Protein AF-A0A7Y6Z6M1-F1 (afdb_monomer_lite)

Foldseek 3Di:
DDPVVVLVVLVVLLVVLLVVLLVQQLVQQCVPPNPCSNVVLVVLVVVLLVCLLVVVVVVNVVSLCVSLVRSLCSLVVVLVVVVVVVVVVQVVLVVVLVVLVVVLVVLVVVLVVLVVVVVPDPDSPVVNVVSVVVNVVSVVVSVVSVVPPPPPDPSVVSVVVSVVVSVVSVVSSVSNSVSSVVVSVVVVVVVVPDPPDPDPDDDDDDPVVVVVLLVVLLVVVVVVCVVVVHDLCVVCVVLVADSVLNVLSNCQVVCVVVVHDHHDPVNSVSSVVSVSVPPPPPDD

pLDDT: mean 78.73, std 13.97, range [30.14, 96.19]

Radius of gyration: 42.93 Å; chains: 1; bounding box: 90×41×126 Å

Structure (mmCIF, N/CA/C/O backbone):
data_AF-A0A7Y6Z6M1-F1
#
_entry.id   AF-A0A7Y6Z6M1-F1
#
loop_
_atom_site.group_PDB
_atom_site.id
_atom_site.type_symbol
_atom_site.label_atom_id
_atom_site.label_alt_id
_atom_site.label_comp_id
_atom_site.label_asym_id
_atom_site.label_entity_id
_atom_site.label_seq_id
_atom_site.pdbx_PDB_ins_code
_atom_site.Cartn_x
_atom_site.Cartn_y
_atom_site.Cartn_z
_atom_site.occupancy
_atom_site.B_iso_or_equiv
_atom_site.auth_seq_id
_atom_site.auth_comp_id
_atom_site.auth_asym_id
_atom_site.auth_atom_id
_atom_site.pdbx_PDB_model_num
ATOM 1 N N . MET A 1 1 ? 2.835 4.036 37.476 1.00 55.41 1 MET A N 1
ATOM 2 C CA . MET A 1 1 ? 2.086 5.063 36.717 1.00 55.41 1 MET A CA 1
ATOM 3 C C . MET A 1 1 ? 0.632 5.009 37.176 1.00 55.41 1 MET A C 1
ATOM 5 O O . MET A 1 1 ? 0.110 3.902 37.265 1.00 55.41 1 MET A O 1
ATOM 9 N N . PRO A 1 2 ? -0.007 6.123 37.560 1.00 76.00 2 PRO A N 1
ATOM 10 C CA . PRO A 1 2 ? -1.403 6.105 37.996 1.00 76.00 2 PRO A CA 1
ATOM 11 C C . PRO A 1 2 ? -2.337 5.652 36.857 1.00 76.00 2 PRO A C 1
ATOM 13 O O . PRO A 1 2 ? -2.123 6.020 35.702 1.00 76.00 2 PRO A O 1
ATOM 16 N N . ARG A 1 3 ? -3.367 4.848 37.175 1.00 70.62 3 ARG A N 1
ATOM 17 C CA . ARG A 1 3 ? -4.275 4.203 36.193 1.00 70.62 3 ARG A CA 1
ATOM 18 C C . ARG A 1 3 ? -4.908 5.188 35.197 1.00 70.62 3 ARG A C 1
ATOM 20 O O . ARG A 1 3 ? -5.104 4.833 34.041 1.00 70.62 3 ARG A O 1
ATOM 27 N N . TYR A 1 4 ? -5.169 6.428 35.615 1.00 75.94 4 TYR A N 1
ATOM 28 C CA . TYR A 1 4 ? -5.720 7.460 34.732 1.00 75.94 4 TYR A CA 1
ATOM 29 C C . TYR A 1 4 ? -4.743 7.864 33.613 1.00 75.94 4 TYR A C 1
ATOM 31 O O . TYR A 1 4 ? -5.166 8.005 32.470 1.00 75.94 4 TYR A O 1
ATOM 39 N N . LEU A 1 5 ? -3.438 7.981 33.903 1.00 78.44 5 LEU A N 1
ATOM 40 C CA . LEU A 1 5 ? -2.431 8.322 32.889 1.00 78.44 5 LEU A CA 1
ATOM 41 C C . LEU A 1 5 ? -2.283 7.208 31.855 1.00 78.44 5 LEU A C 1
ATOM 43 O O . LEU A 1 5 ? -2.124 7.502 30.675 1.00 78.44 5 LEU A O 1
ATOM 47 N N . LEU A 1 6 ? -2.376 5.945 32.282 1.00 77.38 6 LEU A N 1
ATOM 48 C CA . LEU A 1 6 ? -2.321 4.803 31.370 1.00 77.38 6 LEU A CA 1
ATOM 49 C C . LEU A 1 6 ? -3.512 4.804 30.398 1.00 77.38 6 LEU A C 1
ATOM 51 O O . LEU A 1 6 ? -3.327 4.606 29.202 1.00 77.38 6 LEU A O 1
ATOM 55 N N . ASN A 1 7 ? -4.720 5.100 30.886 1.00 80.00 7 ASN A N 1
ATOM 56 C CA . ASN A 1 7 ? -5.920 5.161 30.046 1.00 80.00 7 ASN A CA 1
ATOM 57 C C . ASN A 1 7 ? -5.882 6.332 29.053 1.00 80.00 7 ASN A C 1
ATOM 59 O O . ASN A 1 7 ? -6.241 6.155 27.890 1.00 80.00 7 ASN A O 1
ATOM 63 N N . VAL A 1 8 ? -5.414 7.508 29.488 1.00 84.31 8 VAL A N 1
ATOM 64 C CA . VAL A 1 8 ? -5.223 8.671 28.603 1.00 84.31 8 VAL A CA 1
ATOM 65 C C . VAL A 1 8 ? -4.173 8.366 27.535 1.00 84.31 8 VAL A C 1
ATOM 67 O O . VAL A 1 8 ? -4.395 8.646 26.360 1.00 84.31 8 VAL A O 1
ATOM 70 N N . PHE A 1 9 ? -3.057 7.742 27.916 1.00 82.88 9 PHE A N 1
ATOM 71 C CA . PHE A 1 9 ? -2.014 7.342 26.975 1.00 82.88 9 PHE A CA 1
ATOM 72 C C . PHE A 1 9 ? -2.521 6.317 25.952 1.00 82.88 9 PHE A C 1
ATOM 74 O O . PHE A 1 9 ? -2.294 6.484 24.758 1.00 82.88 9 PHE A O 1
ATOM 81 N N . ASN A 1 10 ? -3.270 5.304 26.392 1.00 81.69 10 ASN A N 1
ATOM 82 C CA . ASN A 1 10 ? -3.883 4.316 25.504 1.00 81.69 10 ASN A CA 1
ATOM 83 C C . ASN A 1 10 ? -4.862 4.953 24.509 1.00 81.69 10 ASN A C 1
ATOM 85 O O . ASN A 1 10 ? -4.860 4.591 23.334 1.00 81.69 10 ASN A O 1
ATOM 89 N N . LEU A 1 11 ? -5.668 5.920 24.955 1.00 85.06 11 LEU A N 1
ATOM 90 C CA . LEU A 1 11 ? -6.579 6.663 24.084 1.00 85.06 11 LEU A CA 1
ATOM 91 C C . LEU A 1 11 ? -5.810 7.487 23.039 1.00 85.06 11 LEU A C 1
ATOM 93 O O . LEU A 1 11 ? -6.146 7.454 21.858 1.00 85.06 11 LEU A O 1
ATOM 97 N N . LEU A 1 12 ? -4.753 8.189 23.459 1.00 86.44 12 LEU A N 1
ATOM 98 C CA . LEU A 1 12 ? -3.892 8.953 22.553 1.00 86.44 12 LEU A CA 1
ATOM 99 C C . LEU A 1 12 ? -3.216 8.044 21.522 1.00 86.44 12 LEU A C 1
ATOM 101 O O . LEU A 1 12 ? -3.238 8.349 20.331 1.00 86.44 12 LEU A O 1
ATOM 105 N N . MET A 1 13 ? -2.670 6.908 21.962 1.00 85.06 13 MET A N 1
ATOM 106 C CA . MET A 1 13 ? -2.073 5.905 21.078 1.00 85.06 13 MET A CA 1
ATOM 107 C C . MET A 1 13 ? -3.085 5.363 20.068 1.00 85.06 13 MET A C 1
ATOM 109 O O . MET A 1 13 ? -2.749 5.214 18.893 1.00 85.06 13 MET A O 1
ATOM 113 N N . LEU A 1 14 ? -4.326 5.112 20.496 1.00 85.56 14 LEU A N 1
ATOM 114 C CA . LEU A 1 14 ? -5.402 4.671 19.614 1.00 85.56 14 LEU A CA 1
ATOM 115 C C . LEU A 1 14 ? -5.697 5.726 18.537 1.00 85.56 14 LEU A C 1
ATOM 117 O O . LEU A 1 14 ? -5.656 5.409 17.353 1.00 85.56 14 LEU A O 1
ATOM 121 N N . ILE A 1 15 ? -5.930 6.981 18.934 1.00 88.19 15 ILE A N 1
ATOM 122 C CA . ILE A 1 15 ? -6.261 8.080 18.010 1.00 88.19 15 ILE A CA 1
ATOM 123 C C . ILE A 1 15 ? -5.133 8.305 16.999 1.00 88.19 15 ILE A C 1
ATOM 125 O O . ILE A 1 15 ? -5.393 8.431 15.801 1.00 88.19 15 ILE A O 1
ATOM 129 N N . MET A 1 16 ? -3.883 8.324 17.463 1.00 85.69 16 MET A N 1
ATOM 130 C CA . MET A 1 16 ? -2.713 8.502 16.600 1.00 85.69 16 MET A CA 1
ATOM 131 C C . MET A 1 16 ? -2.558 7.349 15.611 1.00 85.69 16 MET A C 1
ATOM 133 O O . MET A 1 16 ? -2.328 7.580 14.424 1.00 85.69 16 MET A O 1
ATOM 137 N N . SER A 1 17 ? -2.726 6.114 16.085 1.00 85.81 17 SER A N 1
ATOM 138 C CA . SER A 1 17 ? -2.644 4.929 15.237 1.00 85.81 17 SER A CA 1
ATOM 139 C C . SER A 1 17 ? -3.754 4.925 14.179 1.00 85.81 17 SER A C 1
ATOM 141 O O . SER A 1 17 ? -3.466 4.727 12.999 1.00 85.81 17 SER A O 1
ATOM 143 N N . ILE A 1 18 ? -5.005 5.203 14.571 1.00 86.88 18 ILE A N 1
ATOM 144 C CA . ILE A 1 18 ? -6.147 5.263 13.644 1.00 86.88 18 ILE A CA 1
ATOM 145 C C . ILE A 1 18 ? -5.896 6.338 12.594 1.00 86.88 18 ILE A C 1
ATOM 147 O O . ILE A 1 18 ? -6.034 6.075 11.407 1.00 86.88 18 ILE A O 1
ATOM 151 N N . SER A 1 19 ? -5.471 7.530 13.013 1.00 88.06 19 SER A N 1
ATOM 152 C CA . SER A 1 19 ? -5.231 8.652 12.101 1.00 88.06 19 SER A CA 1
ATOM 153 C C . SER A 1 19 ? -4.170 8.321 11.052 1.00 88.06 19 SER A C 1
ATOM 155 O O . SER A 1 19 ? -4.362 8.615 9.872 1.00 88.06 19 SER A O 1
ATOM 157 N N . LEU A 1 20 ? -3.072 7.673 11.457 1.00 86.38 20 LEU A N 1
ATOM 158 C CA . LEU A 1 20 ? -2.001 7.300 10.534 1.00 86.38 20 LEU A CA 1
ATOM 159 C C . LEU A 1 20 ? -2.449 6.221 9.537 1.00 86.38 20 LEU A C 1
ATOM 161 O O . LEU A 1 20 ? -2.176 6.339 8.343 1.00 86.38 20 LEU A O 1
ATOM 165 N N . ILE A 1 21 ? -3.164 5.190 9.997 1.00 85.56 21 ILE A N 1
ATOM 166 C CA . ILE A 1 21 ? -3.680 4.134 9.112 1.00 85.56 21 ILE A CA 1
ATOM 167 C C . ILE A 1 21 ? -4.754 4.696 8.172 1.00 85.56 21 ILE A C 1
ATOM 169 O O . ILE A 1 21 ? -4.721 4.424 6.970 1.00 85.56 21 ILE A O 1
ATOM 173 N N . GLN A 1 22 ? -5.651 5.542 8.686 1.00 87.38 22 GLN A N 1
ATOM 174 C CA . GLN A 1 22 ? -6.688 6.205 7.897 1.00 87.38 22 GLN A CA 1
ATOM 175 C C . GLN A 1 22 ? -6.103 7.112 6.825 1.00 87.38 22 GLN A C 1
ATOM 177 O O . GLN A 1 22 ? -6.611 7.115 5.709 1.00 87.38 22 GLN A O 1
ATOM 182 N N . TRP A 1 23 ? -5.010 7.820 7.111 1.00 88.44 23 TRP A N 1
ATOM 183 C CA . TRP A 1 23 ? -4.325 8.622 6.102 1.00 88.44 23 TRP A CA 1
ATOM 184 C C . TRP A 1 23 ? -3.941 7.783 4.877 1.00 88.44 23 TRP A C 1
ATOM 186 O O . TRP A 1 23 ? -4.302 8.124 3.751 1.00 88.44 23 TRP A O 1
ATOM 196 N N . HIS A 1 24 ? -3.269 6.650 5.089 1.00 84.12 24 HIS A N 1
ATOM 197 C CA . HIS A 1 24 ? -2.852 5.770 3.995 1.00 84.12 24 HIS A CA 1
ATOM 198 C C . HIS A 1 24 ? -4.030 5.053 3.322 1.00 84.12 24 HIS A C 1
ATOM 200 O O . HIS A 1 24 ? -4.046 4.913 2.099 1.00 84.12 24 HIS A O 1
ATOM 206 N N . SER A 1 25 ? -5.031 4.636 4.097 1.00 86.06 25 SER A N 1
ATOM 207 C CA . SER A 1 25 ? -6.231 3.980 3.571 1.00 86.06 25 SER A CA 1
ATOM 208 C C . SER A 1 25 ? -7.053 4.924 2.684 1.00 86.06 25 SER A C 1
ATOM 210 O O . SER A 1 25 ? -7.436 4.554 1.575 1.00 86.06 25 SER A O 1
ATOM 212 N N . ILE A 1 26 ? -7.263 6.174 3.109 1.00 88.00 26 ILE A N 1
ATOM 213 C CA . ILE A 1 26 ? -7.994 7.181 2.329 1.00 88.00 26 ILE A CA 1
ATOM 214 C C . ILE A 1 26 ? -7.290 7.447 0.996 1.00 88.00 26 ILE A C 1
ATOM 216 O O . ILE A 1 26 ? -7.948 7.443 -0.042 1.00 88.00 26 ILE A O 1
ATOM 220 N N . GLN A 1 27 ? -5.966 7.630 1.003 1.00 86.62 27 GLN A N 1
ATOM 221 C CA . GLN A 1 27 ? -5.190 7.850 -0.225 1.00 86.62 27 GLN A CA 1
ATOM 222 C C . GLN A 1 27 ? -5.358 6.690 -1.216 1.00 86.62 27 GLN A C 1
ATOM 224 O O . GLN A 1 27 ? -5.619 6.913 -2.399 1.00 86.62 27 GLN A O 1
ATOM 229 N N . PHE A 1 28 ? -5.295 5.449 -0.723 1.00 86.56 28 PHE A N 1
ATOM 230 C CA . PHE A 1 28 ? -5.512 4.258 -1.541 1.00 86.56 28 PHE A CA 1
ATOM 231 C C . PHE A 1 28 ? -6.911 4.224 -2.173 1.00 86.56 28 PHE A C 1
ATOM 233 O O . PHE A 1 28 ? -7.052 4.010 -3.381 1.00 86.56 28 PHE A O 1
ATOM 240 N N . TRP A 1 29 ? -7.955 4.440 -1.372 1.00 86.31 29 TRP A N 1
ATOM 241 C CA . TRP A 1 29 ? -9.332 4.349 -1.853 1.00 86.31 29 TRP A CA 1
ATOM 242 C C . TRP A 1 29 ? -9.718 5.511 -2.768 1.00 86.31 29 TRP A C 1
ATOM 244 O O . TRP A 1 29 ? -10.478 5.299 -3.716 1.00 86.31 29 TRP A O 1
ATOM 254 N N . ILE A 1 30 ? -9.176 6.712 -2.538 1.00 89.69 30 ILE A N 1
ATOM 255 C CA . ILE A 1 30 ? -9.350 7.852 -3.446 1.00 89.69 30 ILE A CA 1
ATOM 256 C C . ILE A 1 30 ? -8.743 7.544 -4.814 1.00 89.69 30 ILE A C 1
ATOM 258 O O . ILE A 1 30 ? -9.386 7.809 -5.829 1.00 89.69 30 ILE A O 1
ATOM 262 N N . ALA A 1 31 ? -7.560 6.926 -4.853 1.00 86.38 31 ALA A N 1
ATOM 263 C CA . ALA A 1 31 ? -6.920 6.552 -6.111 1.00 86.38 31 ALA A CA 1
ATOM 264 C C . ALA A 1 31 ? -7.771 5.579 -6.955 1.00 86.38 31 ALA A C 1
ATOM 266 O O . ALA A 1 31 ? -7.719 5.638 -8.180 1.00 86.38 31 ALA A O 1
ATOM 267 N N . HIS A 1 32 ? -8.584 4.723 -6.322 1.00 85.12 32 HIS A N 1
ATOM 268 C CA . HIS A 1 32 ? -9.396 3.714 -7.020 1.00 85.12 32 HIS A CA 1
ATOM 269 C C . HIS A 1 32 ? -10.852 4.128 -7.275 1.00 85.12 32 HIS A C 1
ATOM 271 O O . HIS A 1 32 ? -11.441 3.728 -8.275 1.00 85.12 32 HIS A O 1
ATOM 277 N N . THR A 1 33 ? -11.464 4.882 -6.360 1.00 86.25 33 THR A N 1
ATOM 278 C CA . THR A 1 33 ? -12.917 5.159 -6.365 1.00 86.25 33 THR A CA 1
ATOM 279 C C . THR A 1 33 ? -13.252 6.654 -6.353 1.00 86.25 33 THR A C 1
ATOM 281 O O . THR A 1 33 ? -14.423 7.034 -6.267 1.00 86.25 33 THR A O 1
ATOM 284 N N . GLY A 1 34 ? -12.240 7.523 -6.450 1.00 87.44 34 GLY A N 1
ATOM 285 C CA . GLY A 1 34 ? -12.398 8.975 -6.386 1.00 87.44 34 GLY A CA 1
ATOM 286 C C . GLY A 1 34 ? -12.860 9.444 -5.005 1.00 87.44 34 GLY A C 1
ATOM 287 O O . GLY A 1 34 ? -12.544 8.841 -3.982 1.00 87.44 34 GLY A O 1
ATOM 288 N N . ASN A 1 35 ? -13.656 10.513 -4.949 1.00 90.00 35 ASN A N 1
ATOM 289 C CA . ASN A 1 35 ? -14.085 11.118 -3.678 1.00 90.00 35 ASN A CA 1
ATOM 290 C C . ASN A 1 35 ? -14.886 10.164 -2.768 1.00 90.00 35 ASN A C 1
ATOM 292 O O . ASN A 1 35 ? -14.908 10.350 -1.552 1.00 90.00 35 ASN A O 1
ATOM 296 N N . ILE A 1 36 ? -15.508 9.121 -3.332 1.00 90.62 36 ILE A N 1
ATOM 297 C CA . ILE A 1 36 ? -16.242 8.093 -2.572 1.00 90.62 36 ILE A CA 1
ATOM 298 C C . ILE A 1 36 ? -15.281 7.242 -1.721 1.00 90.62 36 ILE A C 1
ATOM 300 O O . ILE A 1 36 ? -15.688 6.663 -0.713 1.00 90.62 36 ILE A O 1
ATOM 304 N N . GLY A 1 37 ? -13.988 7.222 -2.052 1.00 84.69 37 GLY A N 1
ATOM 305 C CA . GLY A 1 37 ? -12.975 6.453 -1.336 1.00 84.69 37 GLY A CA 1
ATOM 306 C C . GLY A 1 37 ? -12.828 6.815 0.142 1.00 84.69 37 GLY A C 1
ATOM 307 O O . GLY A 1 37 ? -12.532 5.947 0.962 1.00 84.69 37 GLY A O 1
ATOM 308 N N . ILE A 1 38 ? -13.128 8.064 0.512 1.00 88.88 38 ILE A N 1
ATOM 309 C CA . ILE A 1 38 ? -13.157 8.496 1.918 1.00 88.88 38 ILE A CA 1
ATOM 310 C C . ILE A 1 38 ? -14.217 7.703 2.692 1.00 88.88 38 ILE A C 1
ATOM 312 O O . ILE A 1 38 ? -13.941 7.188 3.776 1.00 88.88 38 ILE A O 1
ATOM 316 N N . ALA A 1 39 ? -15.418 7.566 2.119 1.00 88.88 39 ALA A N 1
ATOM 317 C CA . ALA A 1 39 ? -16.515 6.840 2.747 1.00 88.88 39 ALA A CA 1
ATOM 318 C C . ALA A 1 39 ? -16.179 5.351 2.900 1.00 88.88 39 ALA A C 1
ATOM 320 O O . ALA A 1 39 ? -16.446 4.778 3.956 1.00 88.88 39 ALA A O 1
ATOM 321 N N . TRP A 1 40 ? -15.534 4.740 1.900 1.00 86.19 40 TRP A N 1
ATOM 322 C CA . TRP A 1 40 ? -15.077 3.348 1.979 1.00 86.19 40 TRP A CA 1
ATOM 323 C C . TRP A 1 40 ? -14.063 3.128 3.100 1.00 86.19 40 TRP A C 1
ATOM 325 O O . TRP A 1 40 ? -14.256 2.230 3.921 1.00 86.19 40 TRP A O 1
ATOM 335 N N . SER A 1 41 ? -13.033 3.976 3.182 1.00 88.38 41 SER A N 1
ATOM 336 C CA . SER A 1 41 ? -12.012 3.886 4.234 1.00 88.38 41 SER A CA 1
ATOM 337 C C . SER A 1 41 ? -12.623 3.989 5.632 1.00 88.38 41 SER A C 1
ATOM 339 O O . SER A 1 41 ? -12.360 3.148 6.492 1.00 88.38 41 SER A O 1
ATOM 341 N N . LEU A 1 42 ? -13.484 4.990 5.844 1.00 87.69 42 LEU A N 1
ATOM 342 C CA . LEU A 1 42 ? -14.114 5.224 7.140 1.00 87.69 42 LEU A CA 1
ATOM 343 C C . LEU A 1 42 ? -15.058 4.075 7.523 1.00 87.69 42 LEU A C 1
ATOM 345 O O . LEU A 1 42 ? -15.065 3.621 8.665 1.00 87.69 42 LEU A O 1
ATOM 349 N N . THR A 1 43 ? -15.844 3.582 6.561 1.00 87.75 43 THR A N 1
ATOM 350 C CA . THR A 1 43 ? -16.811 2.499 6.792 1.00 87.75 43 THR A CA 1
ATOM 351 C C . THR A 1 43 ? -16.112 1.199 7.175 1.00 87.75 43 THR A C 1
ATOM 353 O O . THR A 1 43 ? -16.535 0.536 8.121 1.00 87.75 43 THR A O 1
ATOM 356 N N . LEU A 1 44 ? -15.025 0.844 6.483 1.00 86.88 44 LEU A N 1
ATOM 357 C CA . LEU A 1 44 ? -14.255 -0.367 6.777 1.00 86.88 44 LEU A CA 1
ATOM 358 C C . LEU A 1 44 ? -13.595 -0.311 8.158 1.00 86.88 44 LEU A C 1
ATOM 360 O O . LEU A 1 44 ? -13.633 -1.293 8.898 1.00 86.88 44 LEU A O 1
ATOM 364 N N . GLU A 1 45 ? -13.048 0.844 8.529 1.00 87.75 45 GLU A N 1
ATOM 365 C CA . GLU A 1 45 ? -12.443 1.061 9.842 1.00 87.75 45 GLU A CA 1
ATOM 366 C C . GLU A 1 45 ? -13.476 0.944 10.969 1.00 87.75 45 GLU A C 1
ATOM 368 O O . GLU A 1 45 ? -13.278 0.192 11.926 1.00 87.75 45 GLU A O 1
ATOM 373 N N . MET A 1 46 ? -14.619 1.627 10.832 1.00 86.62 46 MET A N 1
ATOM 374 C CA . MET A 1 46 ? -15.709 1.558 11.808 1.00 86.62 46 MET A CA 1
ATOM 375 C C . MET A 1 46 ? -16.253 0.132 11.943 1.00 86.62 46 MET A C 1
ATOM 377 O O . MET A 1 46 ? -16.458 -0.346 13.061 1.00 86.62 46 MET A O 1
ATOM 381 N N . ALA A 1 47 ? -16.430 -0.580 10.825 1.00 85.56 47 ALA A N 1
ATOM 382 C CA . ALA A 1 47 ? -16.853 -1.977 10.830 1.00 85.56 47 ALA A CA 1
ATOM 383 C C . ALA A 1 47 ? -15.830 -2.882 11.536 1.00 85.56 47 ALA A C 1
ATOM 385 O O . ALA A 1 47 ? -16.210 -3.746 12.329 1.00 85.56 47 ALA A O 1
ATOM 386 N N . CYS A 1 48 ? -14.534 -2.663 11.298 1.00 85.50 48 CYS A N 1
ATOM 387 C CA . CYS A 1 48 ? -13.455 -3.408 11.939 1.00 85.50 48 CYS A CA 1
ATOM 388 C C . CYS A 1 48 ? -13.459 -3.216 13.462 1.00 85.50 48 CYS A C 1
ATOM 390 O O . CYS A 1 48 ? -13.484 -4.201 14.207 1.00 85.50 48 CYS A O 1
ATOM 392 N N . MET A 1 49 ? -13.503 -1.963 13.933 1.00 83.88 49 MET A N 1
ATOM 393 C CA . MET A 1 49 ? -13.550 -1.658 15.367 1.00 83.88 49 MET A CA 1
ATOM 394 C C . MET A 1 49 ? -14.789 -2.260 16.028 1.00 83.88 49 MET A C 1
ATOM 396 O O . MET A 1 49 ? -14.692 -2.881 17.088 1.00 83.88 49 MET A O 1
ATOM 400 N N . TRP A 1 50 ? -15.947 -2.133 15.378 1.00 86.06 50 TRP A N 1
ATOM 401 C CA . TRP A 1 50 ? -17.198 -2.690 15.877 1.00 86.06 50 TRP A CA 1
ATOM 402 C C . TRP A 1 50 ? -17.143 -4.221 15.996 1.00 86.06 50 TRP A C 1
ATOM 404 O O . TRP A 1 50 ? -17.552 -4.782 17.013 1.00 86.06 50 TRP A O 1
ATOM 414 N N . LEU A 1 51 ? -16.567 -4.921 15.016 1.00 84.94 51 LEU A N 1
ATOM 415 C CA . LEU A 1 51 ? -16.423 -6.381 15.056 1.00 84.94 51 LEU A CA 1
ATOM 416 C C . LEU A 1 51 ? -15.449 -6.864 16.140 1.00 84.94 51 LEU A C 1
ATOM 418 O O . LEU A 1 51 ? -15.708 -7.889 16.786 1.00 84.94 51 LEU A O 1
ATOM 422 N N . TRP A 1 52 ? -14.351 -6.135 16.359 1.00 84.06 52 TRP A N 1
ATOM 423 C CA . TRP A 1 52 ? -13.423 -6.402 17.462 1.00 84.06 52 TRP A CA 1
ATOM 424 C C . TRP A 1 52 ? -14.083 -6.179 18.822 1.00 84.06 52 TRP A C 1
ATOM 426 O O . TRP A 1 52 ? -13.929 -7.009 19.725 1.00 84.06 52 TRP A O 1
ATOM 436 N N . TRP A 1 53 ? -14.898 -5.131 18.941 1.00 83.31 53 TRP A N 1
ATOM 437 C CA . TRP A 1 53 ? -15.704 -4.873 20.130 1.00 83.31 53 TRP A CA 1
ATOM 438 C C . TRP A 1 53 ? -16.663 -6.040 20.428 1.00 83.31 53 TRP A C 1
ATOM 440 O O . TRP A 1 53 ? -16.655 -6.582 21.535 1.00 83.31 53 TRP A O 1
ATOM 450 N N . GLN A 1 54 ? -17.381 -6.530 19.412 1.00 82.19 54 GLN A N 1
ATOM 451 C CA . GLN A 1 54 ? -18.347 -7.642 19.493 1.00 82.19 54 GLN A CA 1
ATOM 452 C C . GLN A 1 54 ? -17.722 -9.038 19.720 1.00 82.19 54 GLN A C 1
ATOM 454 O O . GLN A 1 54 ? -18.424 -10.049 19.714 1.00 82.19 54 GLN A O 1
ATOM 459 N N . ASN A 1 55 ? -16.398 -9.145 19.899 1.00 77.81 55 ASN A N 1
ATOM 460 C CA . ASN A 1 55 ? -15.672 -10.413 20.072 1.00 77.81 55 ASN A CA 1
ATOM 461 C C . ASN A 1 55 ? -15.805 -11.410 18.906 1.00 77.81 55 ASN A C 1
ATOM 463 O O . ASN A 1 55 ? -15.511 -12.599 19.071 1.00 77.81 55 ASN A O 1
ATOM 467 N N . ARG A 1 56 ? -16.232 -10.976 17.715 1.00 82.38 56 ARG A N 1
ATOM 468 C CA . ARG A 1 56 ? -16.398 -11.853 16.546 1.00 82.38 56 ARG A CA 1
ATOM 469 C C . ARG A 1 56 ? -15.049 -12.071 15.858 1.00 82.38 56 ARG A C 1
ATOM 471 O O . ARG A 1 56 ? -14.861 -11.691 14.708 1.00 82.38 56 ARG A O 1
ATOM 478 N N . LYS A 1 57 ? -14.115 -12.723 16.564 1.00 79.94 57 LYS A N 1
ATOM 479 C CA . LYS A 1 57 ? -12.685 -12.843 16.206 1.00 79.94 57 LYS A CA 1
ATOM 480 C C . LYS A 1 57 ? -12.430 -13.234 14.745 1.00 79.94 57 LYS A C 1
ATOM 482 O O . LYS A 1 57 ? -11.562 -12.653 14.111 1.00 79.94 57 LYS A O 1
ATOM 487 N N . ARG A 1 58 ? -13.196 -14.186 14.194 1.00 82.56 58 ARG A N 1
ATOM 488 C CA . ARG A 1 58 ? -13.033 -14.648 12.800 1.00 82.56 58 ARG A CA 1
ATOM 489 C C . ARG A 1 58 ? -13.367 -13.556 11.778 1.00 82.56 58 ARG A C 1
ATOM 491 O O . ARG A 1 58 ? -12.586 -13.312 10.871 1.00 82.56 58 ARG A O 1
ATOM 498 N N . VAL A 1 59 ? -14.509 -12.889 11.943 1.00 81.25 59 VAL A N 1
ATOM 499 C CA . VAL A 1 59 ? -14.975 -11.839 11.019 1.00 81.25 59 VAL A CA 1
ATOM 500 C C . VAL A 1 59 ? -14.167 -10.556 11.213 1.00 81.25 59 VAL A C 1
ATOM 502 O O . VAL A 1 59 ? -13.816 -9.891 10.241 1.00 81.25 59 VAL A O 1
ATOM 505 N N . ALA A 1 60 ? -13.801 -10.255 12.462 1.00 80.94 60 ALA A N 1
ATOM 506 C CA . ALA A 1 60 ? -12.906 -9.157 12.800 1.00 80.94 60 ALA A CA 1
ATOM 507 C C . ALA A 1 60 ? -11.545 -9.328 12.115 1.00 80.94 60 ALA A C 1
ATOM 509 O O . ALA A 1 60 ? -11.071 -8.392 11.488 1.00 80.94 60 ALA A O 1
ATOM 510 N N . PHE A 1 61 ? -10.973 -10.538 12.133 1.00 83.56 61 PHE A N 1
ATOM 511 C CA . PHE A 1 61 ? -9.715 -10.835 11.447 1.00 83.56 61 PHE A CA 1
ATOM 512 C C . PHE A 1 61 ? -9.800 -10.627 9.929 1.00 83.56 61 PHE A C 1
ATOM 514 O O . PHE A 1 61 ? -8.930 -9.984 9.351 1.00 83.56 61 PHE A O 1
ATOM 521 N N . VAL A 1 62 ? -10.861 -11.114 9.278 1.00 83.25 62 VAL A N 1
ATOM 522 C CA . VAL A 1 62 ? -11.060 -10.904 7.830 1.00 83.25 62 VAL A CA 1
ATOM 523 C C . VAL A 1 62 ? -11.194 -9.414 7.504 1.00 83.25 62 VAL A C 1
ATOM 525 O O . VAL A 1 62 ? -10.572 -8.924 6.566 1.00 83.25 62 VAL A O 1
ATOM 528 N N . THR A 1 63 ? -11.956 -8.677 8.312 1.00 81.75 63 THR A N 1
ATOM 529 C CA . THR A 1 63 ? -12.156 -7.231 8.123 1.00 81.75 63 THR A CA 1
ATOM 530 C C . THR A 1 63 ? -10.867 -6.453 8.384 1.00 81.75 63 THR A C 1
ATOM 532 O O . THR A 1 63 ? -10.547 -5.526 7.653 1.00 81.75 63 THR A O 1
ATOM 535 N N . SER A 1 64 ? -10.075 -6.872 9.370 1.00 83.38 64 SER A N 1
ATOM 536 C CA . SER A 1 64 ? -8.735 -6.343 9.628 1.00 83.38 64 SER A CA 1
ATOM 537 C C . SER A 1 64 ? -7.794 -6.542 8.446 1.00 83.38 64 SER A C 1
ATOM 539 O O . SER A 1 64 ? -7.087 -5.615 8.062 1.00 83.38 64 SER A O 1
ATOM 541 N N . LEU A 1 65 ? -7.820 -7.728 7.832 1.00 83.12 65 LEU A N 1
ATOM 542 C CA . LEU A 1 65 ? -7.036 -8.000 6.631 1.00 83.12 65 LEU A CA 1
ATOM 543 C C . LEU A 1 65 ? -7.432 -7.046 5.494 1.00 83.12 65 LEU A C 1
ATOM 545 O O . LEU A 1 65 ? -6.568 -6.513 4.805 1.00 83.12 65 LEU A O 1
ATOM 549 N N . LEU A 1 66 ? -8.734 -6.790 5.342 1.00 83.69 66 LEU A N 1
ATOM 550 C CA . LEU A 1 66 ? -9.276 -5.889 4.327 1.00 83.69 66 LEU A CA 1
ATOM 551 C C . LEU A 1 66 ? -8.899 -4.417 4.574 1.00 83.69 66 LEU A C 1
ATOM 553 O O . LEU A 1 66 ? -8.552 -3.716 3.627 1.00 83.69 66 LEU A O 1
ATOM 557 N N . VAL A 1 67 ? -8.920 -3.961 5.830 1.00 83.69 67 VAL A N 1
ATOM 558 C CA . VAL A 1 67 ? -8.498 -2.600 6.215 1.00 83.69 67 VAL A CA 1
ATOM 559 C C . VAL A 1 67 ? -7.015 -2.378 5.920 1.00 83.69 67 VAL A C 1
ATOM 561 O O . VAL A 1 67 ? -6.641 -1.322 5.422 1.00 83.69 67 VAL A O 1
ATOM 564 N N . ILE A 1 68 ? -6.167 -3.375 6.183 1.00 85.31 68 ILE A N 1
ATOM 565 C CA . ILE A 1 68 ? -4.716 -3.269 5.982 1.00 85.31 68 ILE A CA 1
ATOM 566 C C . ILE A 1 68 ? -4.317 -3.459 4.508 1.00 85.31 68 ILE A C 1
ATOM 568 O O . ILE A 1 68 ? -3.298 -2.917 4.074 1.00 85.31 68 ILE A O 1
ATOM 572 N N . ALA A 1 69 ? -5.116 -4.184 3.718 1.00 83.81 69 ALA A N 1
ATOM 573 C CA . ALA A 1 69 ? -4.815 -4.462 2.314 1.00 83.81 69 ALA A CA 1
ATOM 574 C C . ALA A 1 69 ? -4.589 -3.184 1.492 1.00 83.81 69 ALA A C 1
ATOM 576 O O . ALA A 1 69 ? -3.636 -3.127 0.717 1.00 83.81 69 ALA A O 1
ATOM 577 N N . GLY A 1 70 ? -5.408 -2.147 1.697 1.00 82.75 70 GLY A N 1
ATOM 578 C CA . GLY A 1 70 ? -5.269 -0.865 0.997 1.00 82.75 70 GLY A CA 1
ATOM 579 C C . GLY A 1 70 ? -3.941 -0.152 1.298 1.00 82.75 70 GLY A C 1
ATOM 580 O O . GLY A 1 70 ? -3.152 0.071 0.379 1.00 82.75 70 GLY A O 1
ATOM 581 N N . PRO A 1 71 ? -3.642 0.170 2.570 1.00 82.06 71 PRO A N 1
ATOM 582 C CA . PRO A 1 71 ? -2.371 0.770 2.975 1.00 82.06 71 PRO A CA 1
ATOM 583 C C . PRO A 1 71 ? -1.129 -0.013 2.530 1.00 82.06 71 PRO A C 1
ATOM 585 O O . PRO A 1 71 ? -0.158 0.602 2.091 1.00 82.06 71 PRO A O 1
ATOM 588 N N . ILE A 1 72 ? -1.148 -1.351 2.609 1.00 82.38 72 ILE A N 1
ATOM 589 C CA . ILE A 1 72 ? -0.029 -2.179 2.131 1.00 82.38 72 ILE A CA 1
ATOM 590 C C . ILE A 1 72 ? 0.108 -2.065 0.613 1.00 82.38 72 ILE A C 1
ATOM 592 O O . ILE A 1 72 ? 1.204 -1.804 0.118 1.00 82.38 72 ILE A O 1
ATOM 596 N N . ALA A 1 73 ? -0.990 -2.227 -0.129 1.00 81.94 73 ALA A N 1
ATOM 597 C CA . ALA A 1 73 ? -0.966 -2.140 -1.585 1.00 81.94 73 ALA A CA 1
ATOM 598 C C . ALA A 1 73 ? -0.439 -0.777 -2.055 1.00 81.94 73 ALA A C 1
ATOM 600 O O . ALA A 1 73 ? 0.399 -0.729 -2.950 1.00 81.94 73 ALA A O 1
ATOM 601 N N . PHE A 1 74 ? -0.847 0.313 -1.399 1.00 81.69 74 PHE A N 1
ATOM 602 C CA . PHE A 1 74 ? -0.378 1.666 -1.706 1.00 81.69 74 PHE A CA 1
ATOM 603 C C . PHE A 1 74 ? 1.145 1.827 -1.593 1.00 81.69 74 PHE A C 1
ATOM 605 O O . PHE A 1 74 ? 1.743 2.559 -2.376 1.00 81.69 74 PHE A O 1
ATOM 612 N N . GLN A 1 75 ? 1.789 1.142 -0.646 1.00 81.25 75 GLN A N 1
ATOM 613 C CA . GLN A 1 75 ? 3.243 1.220 -0.482 1.00 81.25 75 GLN A CA 1
ATOM 614 C C . GLN A 1 75 ? 4.013 0.276 -1.403 1.00 81.25 75 GLN A C 1
ATOM 616 O O . GLN A 1 75 ? 5.136 0.582 -1.799 1.00 81.25 75 GLN A O 1
ATOM 621 N N . VAL A 1 76 ? 3.424 -0.868 -1.749 1.00 82.62 76 VAL A N 1
ATOM 622 C CA . VAL A 1 76 ? 4.083 -1.886 -2.575 1.00 82.62 76 VAL A CA 1
ATOM 623 C C . VAL A 1 76 ? 3.992 -1.554 -4.068 1.00 82.62 76 VAL A C 1
ATOM 625 O O . VAL A 1 76 ? 4.969 -1.757 -4.787 1.00 82.62 76 VAL A O 1
ATOM 628 N N . LEU A 1 77 ? 2.866 -0.998 -4.534 1.00 83.06 77 LEU A N 1
ATOM 629 C CA . LEU A 1 77 ? 2.654 -0.623 -5.940 1.00 83.06 77 LEU A CA 1
ATOM 630 C C . LEU A 1 77 ? 3.811 0.174 -6.570 1.00 83.06 77 LEU A C 1
ATOM 632 O O . LEU A 1 77 ? 4.312 -0.260 -7.606 1.00 83.06 77 LEU A O 1
ATOM 636 N N . PRO A 1 78 ? 4.297 1.283 -5.976 1.00 79.69 78 PRO A N 1
ATOM 637 C CA . PRO A 1 78 ? 5.368 2.065 -6.594 1.00 79.69 78 PRO A CA 1
ATOM 638 C C . PRO A 1 78 ? 6.680 1.275 -6.730 1.00 79.69 78 PRO A C 1
ATOM 640 O O . PRO A 1 78 ? 7.450 1.502 -7.664 1.00 79.69 78 PRO A O 1
ATOM 643 N N . VAL A 1 79 ? 6.948 0.317 -5.836 1.00 81.75 79 VAL A N 1
ATOM 644 C CA . VAL A 1 79 ? 8.136 -0.548 -5.941 1.00 81.75 79 VAL A CA 1
ATOM 645 C C . VAL A 1 79 ? 7.993 -1.541 -7.090 1.00 81.75 79 VAL A C 1
ATOM 647 O O . VAL A 1 79 ? 8.943 -1.748 -7.838 1.00 81.75 79 VAL A O 1
ATOM 650 N N . ILE A 1 80 ? 6.803 -2.108 -7.283 1.00 81.62 80 ILE A N 1
ATOM 651 C CA . ILE A 1 80 ? 6.533 -2.983 -8.431 1.00 81.62 80 ILE A CA 1
ATOM 652 C C . ILE A 1 80 ? 6.679 -2.198 -9.741 1.00 81.62 80 ILE A C 1
ATOM 654 O O . ILE A 1 80 ? 7.391 -2.632 -10.640 1.00 81.62 80 ILE A O 1
ATOM 658 N N . GLU A 1 81 ? 6.098 -1.000 -9.826 1.00 83.44 81 GLU A N 1
ATOM 659 C CA . GLU A 1 81 ? 6.202 -0.170 -11.032 1.00 83.44 81 GLU A CA 1
ATOM 660 C C . GLU A 1 81 ? 7.648 0.228 -11.354 1.00 83.44 81 GLU A C 1
ATOM 662 O O . GLU A 1 81 ? 8.037 0.279 -12.520 1.00 83.44 81 GLU A O 1
ATOM 667 N N . THR A 1 82 ? 8.463 0.518 -10.337 1.00 80.00 82 THR A N 1
ATOM 668 C CA . THR A 1 82 ? 9.884 0.843 -10.545 1.00 80.00 82 THR A CA 1
ATOM 669 C C . THR A 1 82 ? 10.702 -0.367 -10.983 1.00 80.00 82 THR A C 1
ATOM 671 O O . THR A 1 82 ? 11.600 -0.207 -11.810 1.00 80.00 82 THR A O 1
ATOM 674 N N . LEU A 1 83 ? 10.379 -1.569 -10.498 1.00 81.44 83 LEU A N 1
ATOM 675 C CA . LEU A 1 83 ? 10.986 -2.816 -10.971 1.00 81.44 83 LEU A CA 1
ATOM 676 C C . LEU A 1 83 ? 10.657 -3.081 -12.437 1.00 81.44 83 LEU A C 1
ATOM 678 O O . LEU A 1 83 ? 11.564 -3.356 -13.221 1.00 81.44 83 LEU A O 1
ATOM 682 N N . ASP A 1 84 ? 9.385 -2.954 -12.814 1.00 83.94 84 ASP A N 1
ATOM 683 C CA . ASP A 1 84 ? 8.946 -3.177 -14.191 1.00 83.94 84 ASP A CA 1
ATOM 684 C C . ASP A 1 84 ? 9.594 -2.176 -15.150 1.00 83.94 84 ASP A C 1
ATOM 686 O O . ASP A 1 84 ? 10.103 -2.566 -16.202 1.00 83.94 84 ASP A O 1
ATOM 690 N N . ARG A 1 85 ? 9.655 -0.893 -14.764 1.00 82.44 85 ARG A N 1
ATOM 691 C CA . ARG A 1 85 ? 10.348 0.142 -15.547 1.00 82.44 85 ARG A CA 1
ATOM 692 C C . ARG A 1 85 ? 11.839 -0.146 -15.686 1.00 82.44 85 ARG A C 1
ATOM 694 O O . ARG A 1 85 ? 12.355 -0.060 -16.792 1.00 82.44 85 ARG A O 1
ATOM 701 N N . ASN A 1 86 ? 12.516 -0.545 -14.609 1.00 84.12 86 ASN A N 1
ATOM 702 C CA . ASN A 1 86 ? 13.941 -0.873 -14.660 1.00 84.12 86 ASN A CA 1
ATOM 703 C C . ASN A 1 86 ? 14.211 -2.081 -15.570 1.00 84.12 86 ASN A C 1
ATOM 705 O O . ASN A 1 86 ? 15.063 -2.023 -16.451 1.00 84.12 86 ASN A O 1
ATOM 709 N N . ASN A 1 87 ? 13.433 -3.157 -15.424 1.00 84.62 87 ASN A N 1
ATOM 710 C CA . ASN A 1 87 ? 13.548 -4.336 -16.283 1.00 84.62 87 ASN A CA 1
ATOM 711 C C . ASN A 1 87 ? 13.313 -3.988 -17.756 1.00 84.62 87 ASN A C 1
ATOM 713 O O . ASN A 1 87 ? 14.025 -4.483 -18.635 1.00 84.62 87 ASN A O 1
ATOM 717 N N . PHE A 1 88 ? 12.331 -3.126 -18.030 1.00 86.25 88 PHE A N 1
ATOM 718 C CA . PHE A 1 88 ? 12.061 -2.628 -19.371 1.00 86.25 88 PHE A CA 1
ATOM 719 C C . PHE A 1 88 ? 13.228 -1.797 -19.918 1.00 86.25 88 PHE A C 1
ATOM 721 O O . PHE A 1 88 ? 13.663 -2.042 -21.043 1.00 86.25 88 PHE A O 1
ATOM 728 N N . ASP A 1 89 ? 13.774 -0.870 -19.131 1.00 85.94 89 ASP A N 1
ATOM 729 C CA . ASP A 1 89 ? 14.896 -0.021 -19.534 1.00 85.94 89 ASP A CA 1
ATOM 730 C C . ASP A 1 89 ? 16.167 -0.843 -19.784 1.00 85.94 89 ASP A C 1
ATOM 732 O O . ASP A 1 89 ? 16.801 -0.682 -20.827 1.00 85.94 89 ASP A O 1
ATOM 736 N N . VAL A 1 90 ? 16.497 -1.795 -18.905 1.00 86.44 90 VAL A N 1
ATOM 737 C CA . VAL A 1 90 ? 17.620 -2.732 -19.091 1.00 86.44 90 VAL A CA 1
ATOM 738 C C . VAL A 1 90 ? 17.435 -3.561 -20.362 1.00 86.44 90 VAL A C 1
ATOM 740 O O . VAL A 1 90 ? 18.356 -3.659 -21.175 1.00 86.44 90 VAL A O 1
ATOM 743 N N . SER A 1 91 ? 16.237 -4.110 -20.583 1.00 87.69 91 SER A N 1
ATOM 744 C CA . SER A 1 91 ? 15.934 -4.903 -21.783 1.00 87.69 91 SER A CA 1
ATOM 745 C C . SER A 1 91 ? 16.028 -4.063 -23.058 1.00 87.69 91 SER A C 1
ATOM 747 O O . SER A 1 91 ? 16.574 -4.508 -24.067 1.00 87.69 91 SER A O 1
ATOM 749 N N . LYS A 1 92 ? 15.536 -2.822 -23.015 1.00 89.50 92 LYS A N 1
ATOM 750 C CA . LYS A 1 92 ? 15.614 -1.868 -24.123 1.00 89.50 92 LYS A CA 1
ATOM 751 C C . LYS A 1 92 ? 17.061 -1.482 -24.428 1.00 89.50 92 LYS A C 1
ATOM 753 O O . LYS A 1 92 ? 17.441 -1.477 -25.596 1.00 89.50 92 LYS A O 1
ATOM 758 N N . HIS A 1 93 ? 17.871 -1.201 -23.408 1.00 88.50 93 HIS A N 1
ATOM 759 C CA . HIS A 1 93 ? 19.300 -0.925 -23.569 1.00 88.50 93 HIS A CA 1
ATOM 760 C C . HIS A 1 93 ? 20.045 -2.125 -24.168 1.00 88.50 93 HIS A C 1
ATOM 762 O O . HIS A 1 93 ? 20.824 -1.948 -25.104 1.00 88.50 93 HIS A O 1
ATOM 768 N N . ALA A 1 94 ? 19.763 -3.344 -23.698 1.00 89.62 94 ALA A N 1
ATOM 769 C CA . ALA A 1 94 ? 20.332 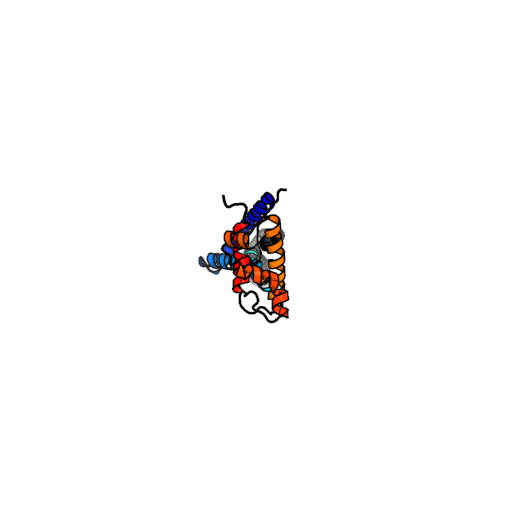-4.566 -24.262 1.00 89.62 94 ALA A CA 1
ATOM 770 C C . ALA A 1 94 ? 19.946 -4.748 -25.742 1.00 89.62 94 ALA A C 1
ATOM 772 O O . ALA A 1 94 ? 20.812 -5.009 -26.576 1.00 89.62 94 ALA A O 1
ATOM 773 N N . ALA A 1 95 ? 18.676 -4.524 -26.094 1.00 91.06 95 ALA A N 1
ATOM 774 C CA . ALA A 1 95 ? 18.205 -4.595 -27.477 1.00 91.06 95 ALA A CA 1
ATOM 775 C C . ALA A 1 95 ? 18.852 -3.528 -28.381 1.00 91.06 95 ALA A C 1
ATOM 777 O O . ALA A 1 95 ? 19.193 -3.818 -29.527 1.00 91.06 95 ALA A O 1
ATOM 778 N N . MET A 1 96 ? 19.059 -2.306 -27.874 1.00 90.00 96 MET A N 1
ATOM 779 C CA . MET A 1 96 ? 19.772 -1.244 -28.597 1.00 90.00 96 MET A CA 1
ATOM 780 C C . MET A 1 96 ? 21.237 -1.610 -28.850 1.00 90.00 96 MET A C 1
ATOM 782 O O . MET A 1 96 ? 21.733 -1.412 -29.959 1.00 90.00 96 MET A O 1
ATOM 786 N N . LEU A 1 97 ? 21.919 -2.185 -27.854 1.00 92.06 97 LEU A N 1
ATOM 787 C CA . LEU A 1 97 ? 23.289 -2.675 -28.011 1.00 92.06 97 LEU A CA 1
ATOM 788 C C . LEU A 1 97 ? 23.363 -3.802 -29.039 1.00 92.06 97 LEU A C 1
ATOM 790 O O . LEU A 1 97 ? 24.260 -3.803 -29.879 1.00 92.06 97 LEU A O 1
ATOM 794 N N . GLU A 1 98 ? 22.429 -4.748 -29.005 1.00 93.62 98 GLU A N 1
ATOM 795 C CA . GLU A 1 98 ? 22.397 -5.851 -29.963 1.00 93.62 98 GLU A CA 1
ATOM 796 C C . GLU A 1 98 ? 22.132 -5.355 -31.392 1.00 93.62 98 GLU A C 1
ATOM 798 O O . GLU A 1 98 ? 22.818 -5.766 -32.328 1.00 93.62 98 GLU A O 1
ATOM 803 N N . ALA A 1 99 ? 21.192 -4.422 -31.569 1.00 92.81 99 ALA A N 1
ATOM 804 C CA . ALA A 1 99 ? 20.930 -3.790 -32.860 1.00 92.81 99 ALA A CA 1
ATOM 805 C C . ALA A 1 99 ? 22.167 -3.047 -33.397 1.00 92.81 99 ALA A C 1
ATOM 807 O O . ALA A 1 99 ? 22.484 -3.175 -34.580 1.00 92.81 99 ALA A O 1
ATOM 808 N N . GLY A 1 100 ? 22.900 -2.340 -32.529 1.00 92.00 100 GLY A N 1
ATOM 809 C CA . GLY A 1 100 ? 24.168 -1.691 -32.873 1.00 92.00 100 GLY A CA 1
ATOM 810 C C . GLY A 1 100 ? 25.234 -2.681 -33.352 1.00 92.00 100 GLY A C 1
ATOM 811 O O . GLY A 1 100 ? 25.806 -2.490 -34.425 1.00 92.00 100 GLY A O 1
ATOM 812 N N . HIS A 1 101 ? 25.432 -3.790 -32.628 1.00 94.19 101 HIS A N 1
ATOM 813 C CA . HIS A 1 101 ? 26.366 -4.848 -33.038 1.00 94.19 101 HIS A CA 1
ATOM 814 C C . HIS A 1 101 ? 25.998 -5.455 -34.395 1.00 94.19 101 HIS A C 1
ATOM 816 O O . HIS A 1 101 ? 26.873 -5.669 -35.235 1.00 94.19 101 HIS A O 1
ATOM 822 N N . ARG A 1 102 ? 24.706 -5.724 -34.633 1.00 95.44 102 ARG A N 1
ATOM 823 C CA . ARG A 1 102 ? 24.244 -6.247 -35.928 1.00 95.44 102 ARG A CA 1
ATOM 824 C C . ARG A 1 102 ? 24.509 -5.255 -37.058 1.00 95.44 102 ARG A C 1
ATOM 826 O O . ARG A 1 102 ? 24.954 -5.681 -38.118 1.00 95.44 102 ARG A O 1
ATOM 833 N N . ASN A 1 103 ? 24.274 -3.962 -36.830 1.00 95.06 103 ASN A N 1
ATOM 834 C CA . ASN A 1 103 ? 24.528 -2.921 -37.824 1.00 95.06 103 ASN A CA 1
ATOM 835 C C . ASN A 1 103 ? 26.017 -2.847 -38.200 1.00 95.06 103 ASN A C 1
ATOM 837 O O . ASN A 1 103 ? 26.356 -2.898 -39.377 1.00 95.06 103 ASN A O 1
ATOM 841 N N . ILE A 1 104 ? 26.914 -2.824 -37.207 1.00 94.38 104 ILE A N 1
ATOM 842 C CA . ILE A 1 104 ? 28.365 -2.829 -37.452 1.00 94.38 104 ILE A CA 1
ATOM 843 C C . ILE A 1 104 ? 28.777 -4.085 -38.222 1.00 94.38 104 ILE A C 1
ATOM 845 O O . ILE A 1 104 ? 29.495 -3.980 -39.209 1.00 94.38 104 ILE A O 1
ATOM 849 N N . SER A 1 105 ? 28.277 -5.262 -37.834 1.00 95.88 105 SER A N 1
ATOM 850 C CA . SER A 1 105 ? 28.595 -6.510 -38.535 1.00 95.88 105 SER A CA 1
ATOM 851 C C . SER A 1 105 ? 28.122 -6.501 -39.996 1.00 95.88 105 SER A C 1
ATOM 853 O O . SER A 1 105 ? 28.837 -6.980 -40.875 1.00 95.88 105 SER A O 1
ATOM 855 N N . GLN A 1 106 ? 26.949 -5.926 -40.281 1.00 96.06 106 GLN A N 1
ATOM 856 C CA . GLN A 1 106 ? 26.451 -5.764 -41.651 1.00 96.06 106 GLN A CA 1
ATOM 857 C C . GLN A 1 106 ? 27.312 -4.793 -42.465 1.00 96.06 106 GLN A C 1
ATOM 859 O O . GLN A 1 106 ? 27.639 -5.093 -43.614 1.00 96.06 106 GLN A O 1
ATOM 864 N N . LEU A 1 107 ? 27.715 -3.665 -41.875 1.00 95.12 107 LEU A N 1
ATOM 865 C CA . LEU A 1 107 ? 28.608 -2.701 -42.520 1.00 95.12 107 LEU A CA 1
ATOM 866 C C . LEU A 1 107 ? 29.999 -3.299 -42.781 1.00 95.12 107 LEU A C 1
ATOM 868 O O . LEU A 1 107 ? 30.553 -3.106 -43.859 1.00 95.12 107 LEU A O 1
ATOM 872 N N . GLU A 1 108 ? 30.541 -4.086 -41.849 1.00 95.62 108 GLU A N 1
ATOM 873 C CA . GLU A 1 108 ? 31.812 -4.801 -42.024 1.00 95.62 108 GLU A CA 1
ATOM 874 C C . GLU A 1 108 ? 31.733 -5.840 -43.156 1.00 95.62 108 GLU A C 1
ATOM 876 O O . GLU A 1 108 ? 32.642 -5.927 -43.983 1.00 95.62 108 GLU A O 1
ATOM 881 N N . GLN A 1 109 ? 30.626 -6.584 -43.261 1.00 96.19 109 GLN A N 1
ATOM 882 C CA . GLN A 1 109 ? 30.391 -7.512 -44.377 1.00 96.19 109 GLN A CA 1
ATOM 883 C C . GLN A 1 109 ? 30.244 -6.787 -45.725 1.00 96.19 109 GLN A C 1
ATOM 885 O O . GLN A 1 109 ? 30.735 -7.272 -46.753 1.00 96.19 109 GLN A O 1
ATOM 890 N N . ALA A 1 110 ? 29.572 -5.632 -45.738 1.00 92.62 110 ALA A N 1
ATOM 891 C CA . ALA A 1 110 ? 29.439 -4.801 -46.930 1.00 92.62 110 ALA A CA 1
ATOM 892 C C . ALA A 1 110 ? 30.799 -4.244 -47.372 1.00 92.62 110 ALA A C 1
ATOM 894 O O . ALA A 1 110 ? 31.139 -4.334 -48.553 1.00 92.62 110 ALA A O 1
ATOM 895 N N . LEU A 1 111 ? 31.605 -3.756 -46.424 1.00 93.81 111 LEU A N 1
ATOM 896 C CA . LEU A 1 111 ? 32.958 -3.268 -46.669 1.00 93.81 111 LEU A CA 1
ATOM 897 C C . LEU A 1 111 ? 33.846 -4.356 -47.286 1.00 93.81 111 LEU A C 1
ATOM 899 O O . LEU A 1 111 ? 34.482 -4.110 -48.307 1.00 93.81 111 LEU A O 1
ATOM 903 N N . ASP A 1 112 ? 33.844 -5.566 -46.723 1.00 94.38 112 ASP A N 1
ATOM 904 C CA . ASP A 1 112 ? 34.616 -6.695 -47.259 1.00 94.38 112 ASP A CA 1
ATOM 905 C C . ASP A 1 112 ? 34.176 -7.072 -48.686 1.00 94.38 112 ASP A C 1
ATOM 907 O O . ASP A 1 112 ? 34.996 -7.352 -49.563 1.00 94.38 112 ASP A O 1
ATOM 911 N N . SER A 1 113 ? 32.872 -6.995 -48.963 1.00 91.19 113 SER A N 1
ATOM 912 C CA . SER A 1 113 ? 32.334 -7.210 -50.311 1.00 91.19 113 SER A CA 1
ATOM 913 C C . SER A 1 113 ? 32.782 -6.122 -51.295 1.00 91.19 113 SER A C 1
ATOM 915 O O . SER A 1 113 ? 33.111 -6.425 -52.443 1.00 91.19 113 SER A O 1
ATOM 917 N N . TYR A 1 114 ? 32.816 -4.854 -50.872 1.00 91.06 114 TYR A N 1
ATOM 918 C CA . TYR A 1 114 ? 33.298 -3.748 -51.704 1.00 91.06 114 TYR A CA 1
ATOM 919 C C . TYR A 1 114 ? 34.797 -3.836 -51.974 1.00 91.06 114 TYR A C 1
ATOM 921 O O . TYR A 1 114 ? 35.208 -3.609 -53.110 1.00 91.06 114 TYR A O 1
ATOM 929 N N . LEU A 1 115 ? 35.597 -4.222 -50.977 1.00 88.31 115 LEU A N 1
ATOM 930 C CA . LEU A 1 115 ? 37.033 -4.439 -51.139 1.00 88.31 115 LEU A CA 1
ATOM 931 C C . LEU A 1 115 ? 37.303 -5.530 -52.180 1.00 88.31 115 LEU A C 1
ATOM 933 O O . LEU A 1 115 ? 38.011 -5.266 -53.151 1.00 88.31 115 LEU A O 1
ATOM 937 N N . ARG A 1 116 ? 36.641 -6.689 -52.068 1.00 88.12 116 ARG A N 1
ATOM 938 C CA . ARG A 1 116 ? 36.753 -7.778 -53.055 1.00 88.12 116 ARG A CA 1
ATOM 939 C C . ARG A 1 116 ? 36.348 -7.346 -54.469 1.00 88.12 116 ARG A C 1
ATOM 941 O O . ARG A 1 116 ? 37.048 -7.638 -55.428 1.00 88.12 116 ARG A O 1
ATOM 948 N N . ASN A 1 117 ? 35.253 -6.597 -54.615 1.00 86.25 117 ASN A N 1
ATOM 949 C CA . ASN A 1 117 ? 34.788 -6.127 -55.928 1.00 86.25 117 ASN A CA 1
ATOM 950 C C . ASN A 1 117 ? 35.645 -4.992 -56.525 1.00 86.25 117 ASN A C 1
ATOM 952 O O . ASN A 1 117 ? 35.605 -4.762 -57.738 1.00 86.25 117 ASN A O 1
ATOM 956 N N . SER A 1 118 ? 36.388 -4.258 -55.691 1.00 83.75 118 SER A N 1
ATOM 957 C CA . SER A 1 118 ? 37.260 -3.160 -56.123 1.00 83.75 118 SER A CA 1
ATOM 958 C C . SER A 1 118 ? 38.521 -3.633 -56.845 1.00 83.75 118 SER A C 1
ATOM 960 O O . SER A 1 118 ? 39.061 -2.892 -57.664 1.00 83.75 118 SER A O 1
ATOM 962 N N . GLU A 1 119 ? 38.933 -4.883 -56.619 1.00 78.62 119 GLU A N 1
ATOM 963 C CA . GLU A 1 119 ? 40.038 -5.517 -57.345 1.00 78.62 119 GLU A CA 1
ATOM 964 C C . GLU A 1 119 ? 39.705 -5.721 -58.835 1.00 78.62 119 GLU A C 1
ATOM 966 O O . GLU A 1 119 ? 40.597 -5.700 -59.682 1.00 78.62 119 GLU A O 1
ATOM 971 N N . GLU A 1 120 ? 38.418 -5.858 -59.178 1.00 75.25 120 GLU A N 1
ATOM 972 C CA . GLU A 1 120 ? 37.955 -6.165 -60.538 1.00 75.25 120 GLU A CA 1
ATOM 973 C C . GLU A 1 120 ? 37.376 -4.955 -61.299 1.00 75.25 120 GLU A C 1
ATOM 975 O O . GLU A 1 120 ? 37.248 -5.002 -62.527 1.00 75.25 120 GLU A O 1
ATOM 980 N N . ARG A 1 121 ? 36.965 -3.875 -60.610 1.00 72.50 121 ARG A N 1
ATOM 981 C CA . ARG A 1 121 ? 36.228 -2.743 -61.217 1.00 72.50 121 ARG A CA 1
ATOM 982 C C . ARG A 1 121 ? 36.613 -1.383 -60.626 1.00 72.50 121 ARG A C 1
ATOM 984 O O . ARG A 1 121 ? 36.792 -1.238 -59.424 1.00 72.50 121 ARG A O 1
ATOM 991 N N . LEU A 1 122 ? 36.638 -0.346 -61.468 1.00 78.12 122 LEU A N 1
ATOM 992 C CA . LEU A 1 122 ? 36.876 1.047 -61.057 1.00 78.12 122 LEU A CA 1
ATOM 993 C C . LEU A 1 122 ? 35.598 1.694 -60.480 1.00 78.12 122 LEU A C 1
ATOM 995 O O . LEU A 1 122 ? 34.509 1.477 -61.007 1.00 78.12 122 LEU A O 1
ATOM 999 N N . GLY A 1 123 ? 35.739 2.523 -59.432 1.00 80.38 123 GLY A N 1
ATOM 1000 C CA . GLY A 1 123 ? 34.653 3.354 -58.871 1.00 80.38 123 GLY A CA 1
ATOM 1001 C C . GLY A 1 123 ? 34.175 3.017 -57.448 1.00 80.38 123 GLY A C 1
ATOM 1002 O O . GLY A 1 123 ? 33.224 3.634 -56.976 1.00 80.38 123 GLY A O 1
ATOM 1003 N N . TRP A 1 124 ? 34.813 2.073 -56.748 1.00 86.19 124 TRP A N 1
ATOM 1004 C CA . TRP A 1 124 ? 34.410 1.657 -55.391 1.00 86.19 124 TRP A CA 1
ATOM 1005 C C . TRP A 1 124 ? 35.011 2.480 -54.248 1.00 86.19 124 TRP A C 1
ATOM 1007 O O . TRP A 1 124 ? 34.486 2.417 -53.141 1.00 86.19 124 TRP A O 1
ATOM 1017 N N . ALA A 1 125 ? 36.066 3.261 -54.508 1.00 85.75 125 ALA A N 1
ATOM 1018 C CA . ALA A 1 125 ? 36.795 4.012 -53.479 1.00 85.75 125 ALA A CA 1
ATOM 1019 C C . ALA A 1 125 ? 35.866 4.879 -52.613 1.00 85.75 125 ALA A C 1
ATOM 1021 O O . ALA A 1 125 ? 35.882 4.764 -51.396 1.00 85.75 125 ALA A O 1
ATOM 1022 N N . THR A 1 126 ? 34.958 5.637 -53.237 1.00 88.56 126 THR A N 1
ATOM 1023 C CA . THR A 1 126 ? 33.997 6.480 -52.510 1.00 88.56 126 THR A CA 1
ATOM 1024 C C . THR A 1 126 ? 33.076 5.671 -51.594 1.00 88.56 126 THR A C 1
ATOM 1026 O O . THR A 1 126 ? 32.872 6.064 -50.455 1.00 88.56 126 THR A O 1
ATOM 1029 N N . ARG A 1 127 ? 32.572 4.508 -52.038 1.00 88.50 127 ARG A N 1
ATOM 1030 C CA . ARG A 1 127 ? 31.713 3.659 -51.191 1.00 88.50 127 ARG A CA 1
ATOM 1031 C C . ARG A 1 127 ? 32.480 3.017 -50.040 1.00 88.50 127 ARG A C 1
ATOM 1033 O O . ARG A 1 127 ? 31.906 2.807 -48.977 1.00 88.50 127 ARG A O 1
ATOM 1040 N N . ILE A 1 128 ? 33.748 2.673 -50.260 1.00 89.75 128 ILE A N 1
ATOM 1041 C CA . ILE A 1 128 ? 34.635 2.130 -49.226 1.00 89.75 128 ILE A CA 1
ATOM 1042 C C . ILE A 1 128 ? 34.864 3.192 -48.147 1.00 89.75 128 ILE A C 1
ATOM 1044 O O . ILE A 1 128 ? 34.645 2.898 -46.974 1.00 89.75 128 ILE A O 1
ATOM 1048 N N . ASP A 1 129 ? 35.212 4.418 -48.543 1.00 91.19 129 ASP A N 1
ATOM 1049 C CA . ASP A 1 129 ? 35.439 5.535 -47.6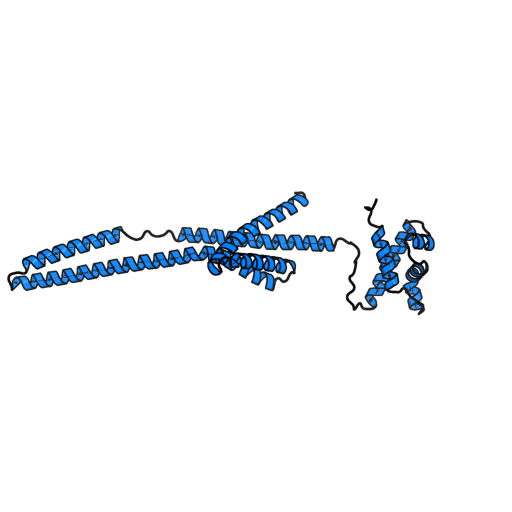21 1.00 91.19 129 ASP A CA 1
ATOM 1050 C C . ASP A 1 129 ? 34.159 5.894 -46.839 1.00 91.19 129 ASP A C 1
ATOM 1052 O O . ASP A 1 129 ? 34.202 6.059 -45.619 1.00 91.19 129 ASP A O 1
ATOM 1056 N N . GLU A 1 130 ? 33.002 5.943 -47.514 1.00 92.81 130 GLU A N 1
ATOM 1057 C CA . GLU A 1 130 ? 31.689 6.167 -46.885 1.00 92.81 130 GLU A CA 1
ATOM 1058 C C . GLU A 1 130 ? 31.349 5.066 -45.868 1.00 92.81 130 GLU A C 1
ATOM 1060 O O . GLU A 1 130 ? 31.013 5.363 -44.723 1.00 92.81 130 GLU A O 1
ATOM 1065 N N . THR A 1 131 ? 31.509 3.791 -46.241 1.00 92.56 131 THR A N 1
ATOM 1066 C CA . THR A 1 131 ? 31.203 2.658 -45.347 1.00 92.56 131 THR A CA 1
ATOM 1067 C C . THR A 1 131 ? 32.147 2.629 -44.140 1.00 92.56 131 THR A C 1
ATOM 1069 O O . THR A 1 131 ? 31.724 2.328 -43.026 1.00 92.56 131 THR A O 1
ATOM 1072 N N . GLN A 1 132 ? 33.428 2.966 -44.323 1.00 93.62 132 GLN A N 1
ATOM 1073 C CA . GLN A 1 132 ? 34.381 3.080 -43.215 1.00 93.62 132 GLN A CA 1
ATOM 1074 C C . GLN A 1 132 ? 33.998 4.203 -42.244 1.00 93.62 132 GLN A C 1
ATOM 1076 O O . GLN A 1 132 ? 34.052 4.001 -41.029 1.00 93.62 132 GLN A O 1
ATOM 1081 N N . ALA A 1 133 ? 33.566 5.358 -42.760 1.00 94.81 133 ALA A N 1
ATOM 1082 C CA . ALA A 1 133 ? 33.075 6.454 -41.930 1.00 94.81 133 ALA A CA 1
ATOM 1083 C C . ALA A 1 133 ? 31.804 6.060 -41.152 1.00 94.81 133 ALA A C 1
ATOM 1085 O O . ALA A 1 133 ? 31.702 6.353 -39.959 1.00 94.81 133 ALA A O 1
ATOM 1086 N N . GLU A 1 134 ? 30.873 5.340 -41.787 1.00 93.94 134 GLU A N 1
ATOM 1087 C CA . GLU A 1 134 ? 29.662 4.820 -41.136 1.00 93.94 134 GLU A CA 1
ATOM 1088 C C . GLU A 1 134 ? 29.979 3.808 -40.023 1.00 93.94 134 GLU A C 1
ATOM 1090 O O . GLU A 1 134 ? 29.354 3.852 -38.961 1.00 93.94 134 GLU A O 1
ATOM 1095 N N . ILE A 1 135 ? 30.974 2.931 -40.214 1.00 94.50 135 ILE A N 1
ATOM 1096 C CA . ILE A 1 135 ? 31.431 1.988 -39.177 1.00 94.50 135 ILE A CA 1
ATOM 1097 C C . ILE A 1 135 ? 31.995 2.739 -37.969 1.00 94.50 135 ILE A C 1
ATOM 1099 O O . ILE A 1 135 ? 31.654 2.413 -36.829 1.00 94.50 135 ILE A O 1
ATOM 1103 N N . GLU A 1 136 ? 32.850 3.737 -38.197 1.00 95.06 136 GLU A N 1
ATOM 1104 C CA . GLU A 1 136 ? 33.454 4.516 -37.111 1.00 95.06 136 GLU A CA 1
ATOM 1105 C C . GLU A 1 136 ? 32.386 5.299 -36.336 1.00 95.06 136 GLU A C 1
ATOM 1107 O O . GLU A 1 136 ? 32.369 5.294 -35.101 1.00 95.06 136 GLU A O 1
ATOM 1112 N N . GLN A 1 137 ? 31.423 5.887 -37.051 1.00 95.50 137 GLN A N 1
ATOM 1113 C CA . GLN A 1 137 ? 30.279 6.548 -36.436 1.00 95.50 137 GLN A CA 1
ATOM 1114 C C . GLN A 1 137 ? 29.451 5.564 -35.597 1.00 95.50 137 GLN A C 1
ATOM 1116 O O . GLN A 1 137 ? 29.208 5.832 -34.419 1.00 95.50 137 GLN A O 1
ATOM 1121 N N . ALA A 1 138 ? 29.087 4.403 -36.149 1.00 92.12 138 ALA A N 1
ATOM 1122 C CA . ALA A 1 138 ? 28.303 3.388 -35.447 1.00 92.12 138 ALA A CA 1
ATOM 1123 C C . ALA A 1 138 ? 29.014 2.860 -34.186 1.00 92.12 138 ALA A C 1
ATOM 1125 O O . ALA A 1 138 ? 28.380 2.684 -33.143 1.00 92.12 138 ALA A O 1
ATOM 1126 N N . ARG A 1 139 ? 30.340 2.667 -34.240 1.00 94.62 139 ARG A N 1
ATOM 1127 C CA . ARG A 1 139 ? 31.156 2.300 -33.069 1.00 94.62 139 ARG A CA 1
ATOM 1128 C C . ARG A 1 139 ? 31.161 3.400 -32.012 1.00 94.62 139 ARG A C 1
ATOM 1130 O O . ARG A 1 139 ? 31.031 3.103 -30.824 1.00 94.62 139 ARG A O 1
ATOM 1137 N N . SER A 1 140 ? 31.271 4.662 -32.423 1.00 93.75 140 SER A N 1
ATOM 1138 C CA . SER A 1 140 ? 31.227 5.802 -31.502 1.00 93.75 140 SER A CA 1
ATOM 1139 C C . SER A 1 140 ? 29.868 5.929 -30.801 1.00 93.75 140 SER A C 1
ATOM 1141 O O . SER A 1 140 ? 29.813 6.149 -29.588 1.00 93.75 140 SER A O 1
ATOM 1143 N N . ASP A 1 141 ? 28.772 5.700 -31.528 1.00 91.62 141 ASP A N 1
ATOM 1144 C CA . ASP A 1 141 ? 27.416 5.714 -30.981 1.00 91.62 141 ASP A CA 1
ATOM 1145 C C . ASP A 1 141 ? 27.198 4.542 -30.018 1.00 91.62 141 ASP A C 1
ATOM 1147 O O . ASP A 1 141 ? 26.619 4.714 -28.944 1.00 91.62 141 ASP A O 1
ATOM 1151 N N . GLN A 1 142 ? 27.747 3.366 -30.325 1.00 91.75 142 GLN A N 1
ATOM 1152 C CA . GLN A 1 142 ? 27.724 2.232 -29.407 1.00 91.75 142 GLN A CA 1
ATOM 1153 C C . GLN A 1 142 ? 28.518 2.509 -28.122 1.00 91.75 142 GLN A C 1
ATOM 1155 O O . GLN A 1 142 ? 28.035 2.212 -27.029 1.00 91.75 142 GLN A O 1
ATOM 1160 N N . LEU A 1 143 ? 29.709 3.107 -28.219 1.00 91.06 143 LEU A N 1
ATOM 1161 C CA . LEU A 1 143 ? 30.494 3.498 -27.043 1.00 91.06 143 LEU A CA 1
ATOM 1162 C C . LEU A 1 143 ? 29.731 4.496 -26.166 1.00 91.06 143 LEU A C 1
ATOM 1164 O O . LEU A 1 143 ? 29.743 4.369 -24.941 1.00 91.06 143 LEU A O 1
ATOM 1168 N N . ARG A 1 144 ? 29.012 5.442 -26.781 1.00 90.00 144 ARG A N 1
ATOM 1169 C CA . ARG A 1 144 ? 28.119 6.359 -26.060 1.00 90.00 144 ARG A CA 1
ATOM 1170 C C . ARG A 1 144 ? 26.994 5.617 -25.346 1.00 90.00 144 ARG A C 1
ATOM 1172 O O . ARG A 1 144 ? 26.722 5.930 -24.193 1.00 90.00 144 ARG A O 1
ATOM 1179 N N . LEU A 1 145 ? 26.377 4.621 -25.982 1.00 87.56 145 LEU A N 1
ATOM 1180 C CA . LEU A 1 145 ? 25.325 3.805 -25.363 1.00 87.56 145 LEU A CA 1
ATOM 1181 C C . LEU A 1 145 ? 25.840 2.976 -24.178 1.00 87.56 145 LEU A C 1
ATOM 1183 O O . LEU A 1 145 ? 25.137 2.857 -23.179 1.00 87.56 145 LEU A O 1
ATOM 1187 N N . ILE A 1 146 ? 27.063 2.443 -24.263 1.00 87.56 146 ILE A N 1
ATOM 1188 C CA . ILE A 1 146 ? 27.707 1.712 -23.158 1.00 87.56 146 ILE A CA 1
ATOM 1189 C C . ILE A 1 146 ? 28.008 2.659 -21.989 1.00 87.56 146 ILE A C 1
ATOM 1191 O O . ILE A 1 146 ? 27.776 2.313 -20.834 1.00 87.56 146 ILE A O 1
ATOM 1195 N N . GLN A 1 147 ? 28.498 3.869 -22.273 1.00 87.12 147 GLN A N 1
ATOM 1196 C CA . GLN A 1 147 ? 28.759 4.882 -21.244 1.00 87.12 147 GLN A CA 1
ATOM 1197 C C . GLN A 1 147 ? 27.472 5.420 -20.611 1.00 87.12 147 GLN A C 1
ATOM 1199 O O . GLN A 1 147 ? 27.457 5.734 -19.425 1.00 87.12 147 GLN A O 1
ATOM 1204 N N . ALA A 1 148 ? 26.386 5.482 -21.381 1.00 82.75 148 ALA A N 1
ATOM 1205 C CA . ALA A 1 148 ? 25.051 5.842 -20.917 1.00 82.75 148 ALA A CA 1
ATOM 1206 C C . ALA A 1 148 ? 24.304 4.665 -20.262 1.00 82.75 148 ALA A C 1
ATOM 1208 O O . ALA A 1 148 ? 23.072 4.677 -20.242 1.00 82.75 148 ALA A O 1
ATOM 1209 N N . SER A 1 149 ? 25.026 3.651 -19.759 1.00 74.38 149 SER A N 1
ATOM 1210 C CA . SER A 1 149 ? 24.438 2.501 -19.069 1.00 74.38 149 SER A CA 1
ATOM 1211 C C . SER A 1 149 ? 23.391 2.972 -18.056 1.00 74.38 149 SER A C 1
ATOM 1213 O O . SER A 1 149 ? 23.687 3.879 -17.268 1.00 74.38 149 SER A O 1
ATOM 1215 N N . PRO A 1 150 ? 22.183 2.381 -18.053 1.00 71.00 150 PRO A N 1
ATOM 1216 C CA . PRO A 1 150 ? 21.162 2.752 -17.090 1.00 71.00 150 PRO A CA 1
ATOM 1217 C C . PRO A 1 150 ? 21.739 2.565 -15.686 1.00 71.00 150 PRO A C 1
ATOM 1219 O O . PRO A 1 150 ? 22.354 1.539 -15.387 1.00 71.00 150 PRO A O 1
ATOM 1222 N N . ALA A 1 151 ? 21.608 3.597 -14.850 1.00 64.69 151 ALA A N 1
ATOM 1223 C CA . ALA A 1 151 ? 22.062 3.533 -13.471 1.00 64.69 151 ALA A CA 1
ATOM 1224 C C . ALA A 1 151 ? 21.336 2.376 -12.777 1.00 64.69 151 ALA A C 1
ATOM 1226 O O . ALA A 1 151 ? 20.105 2.315 -12.816 1.00 64.69 151 ALA A O 1
ATOM 1227 N N . GLU A 1 152 ? 22.082 1.469 -12.141 1.00 60.25 152 GLU A N 1
ATOM 1228 C CA . GLU A 1 152 ? 21.485 0.441 -11.295 1.00 60.25 152 GLU A CA 1
ATOM 1229 C C . GLU A 1 152 ? 20.681 1.141 -10.201 1.00 60.25 152 GLU A C 1
ATOM 1231 O O . GLU A 1 152 ? 21.225 1.736 -9.268 1.00 60.25 152 GLU A O 1
ATOM 1236 N N . ILE A 1 153 ? 19.355 1.109 -10.326 1.00 60.19 153 ILE A N 1
ATOM 1237 C CA . ILE A 1 153 ? 18.489 1.548 -9.244 1.00 60.19 153 ILE A CA 1
ATOM 1238 C C . ILE A 1 153 ? 18.840 0.660 -8.052 1.00 60.19 153 ILE A C 1
ATOM 1240 O O . ILE A 1 153 ? 18.787 -0.567 -8.154 1.00 60.19 153 ILE A O 1
ATOM 1244 N N . HIS A 1 154 ? 19.190 1.269 -6.917 1.00 63.09 154 HIS A N 1
ATOM 1245 C CA . HIS A 1 154 ? 19.365 0.570 -5.646 1.00 63.09 154 HIS A CA 1
ATOM 1246 C C . HIS A 1 154 ? 18.005 0.046 -5.154 1.00 63.09 154 HIS A C 1
ATOM 1248 O O . HIS A 1 154 ? 17.439 0.539 -4.179 1.00 63.09 154 HIS A O 1
ATOM 1254 N N . ILE A 1 155 ? 17.483 -0.972 -5.840 1.00 64.88 155 ILE A N 1
ATOM 1255 C CA . ILE A 1 155 ? 16.230 -1.679 -5.563 1.00 64.88 155 ILE A CA 1
ATOM 1256 C C . ILE A 1 155 ? 16.187 -2.106 -4.085 1.00 64.88 155 ILE A C 1
ATOM 1258 O O . ILE A 1 155 ? 15.152 -1.999 -3.431 1.00 64.88 155 ILE A O 1
ATOM 1262 N N . SER A 1 156 ? 17.345 -2.478 -3.527 1.00 66.88 156 SER A N 1
ATOM 1263 C CA . SER A 1 156 ? 17.529 -2.823 -2.113 1.00 66.88 156 SER A CA 1
ATOM 1264 C C . SER A 1 156 ? 16.982 -1.759 -1.148 1.00 66.88 156 SER A C 1
ATOM 1266 O O . SER A 1 156 ? 16.255 -2.089 -0.213 1.00 66.88 156 SER A O 1
ATOM 1268 N N . ASN A 1 157 ? 17.238 -0.472 -1.403 1.00 73.44 157 ASN A N 1
ATOM 1269 C CA . ASN A 1 157 ? 16.820 0.597 -0.494 1.00 73.44 157 ASN A CA 1
ATOM 1270 C C . ASN A 1 157 ? 15.296 0.776 -0.502 1.00 73.44 157 ASN A C 1
ATOM 1272 O O . ASN A 1 157 ? 14.691 0.942 0.555 1.00 73.44 157 ASN A O 1
ATOM 1276 N N . ALA A 1 158 ? 14.670 0.672 -1.678 1.00 71.56 158 ALA A N 1
ATOM 1277 C CA . ALA A 1 158 ? 13.220 0.770 -1.821 1.00 71.56 158 ALA A CA 1
ATOM 1278 C C . ALA A 1 158 ? 12.500 -0.386 -1.105 1.00 71.56 158 ALA A C 1
ATOM 1280 O O . ALA A 1 158 ? 11.542 -0.156 -0.363 1.00 71.56 158 ALA A O 1
ATOM 1281 N N . PHE A 1 159 ? 13.005 -1.616 -1.245 1.00 78.69 159 PHE A N 1
ATOM 1282 C CA . PHE A 1 159 ? 12.457 -2.778 -0.541 1.00 78.69 159 PHE A CA 1
ATOM 1283 C C . PHE A 1 159 ? 12.605 -2.678 0.976 1.00 78.69 159 PHE A C 1
ATOM 1285 O O . PHE A 1 159 ? 11.662 -3.008 1.698 1.00 78.69 159 PHE A O 1
ATOM 1292 N N . VAL A 1 160 ? 13.754 -2.213 1.475 1.00 81.69 160 VAL A N 1
ATOM 1293 C CA . VAL A 1 160 ? 13.973 -2.029 2.918 1.00 81.69 160 VAL A CA 1
ATOM 1294 C C . VAL A 1 160 ? 13.004 -0.986 3.477 1.00 81.69 160 VAL A C 1
ATOM 1296 O O . VAL A 1 160 ? 12.355 -1.243 4.490 1.00 81.69 160 VAL A O 1
ATOM 1299 N N . THR A 1 161 ? 12.842 0.157 2.803 1.00 80.69 161 THR A N 1
ATOM 1300 C CA . THR A 1 161 ? 11.908 1.204 3.239 1.00 80.69 161 THR A CA 1
ATOM 1301 C C . THR A 1 161 ? 10.465 0.704 3.278 1.00 80.69 161 THR A C 1
ATOM 1303 O O . THR A 1 161 ? 9.804 0.873 4.302 1.00 80.69 161 THR A O 1
ATOM 1306 N N . VAL A 1 162 ? 9.988 0.039 2.222 1.00 83.12 162 VAL A N 1
ATOM 1307 C CA . VAL A 1 162 ? 8.621 -0.509 2.196 1.00 83.12 162 VAL A CA 1
ATOM 1308 C C . VAL A 1 162 ? 8.440 -1.604 3.245 1.00 83.12 162 VAL A C 1
ATOM 1310 O O . VAL A 1 162 ? 7.433 -1.615 3.947 1.00 83.12 162 VAL A O 1
ATOM 1313 N N . SER A 1 163 ? 9.431 -2.476 3.444 1.00 82.38 163 SER A N 1
ATOM 1314 C CA . SER A 1 163 ? 9.359 -3.529 4.468 1.00 82.38 163 SER A CA 1
ATOM 1315 C C . SER A 1 163 ? 9.221 -2.948 5.878 1.00 82.38 163 SER A C 1
ATOM 1317 O O . SER A 1 163 ? 8.395 -3.416 6.663 1.00 82.38 163 SER A O 1
ATOM 1319 N N . ILE A 1 164 ? 9.985 -1.896 6.196 1.00 85.69 164 ILE A N 1
ATOM 1320 C CA . ILE A 1 164 ? 9.898 -1.199 7.488 1.00 85.69 164 ILE A CA 1
ATOM 1321 C C . ILE A 1 164 ? 8.526 -0.544 7.658 1.00 85.69 164 ILE A C 1
ATOM 1323 O O . ILE A 1 164 ? 7.935 -0.630 8.733 1.00 85.69 164 ILE A O 1
ATOM 1327 N N . GLN A 1 165 ? 8.000 0.097 6.616 1.00 83.69 165 GLN A N 1
ATOM 1328 C CA . GLN A 1 165 ? 6.709 0.776 6.689 1.00 83.69 165 GLN A CA 1
ATOM 1329 C C . GLN A 1 165 ? 5.533 -0.211 6.816 1.00 83.69 165 GLN A C 1
ATOM 1331 O O . GLN A 1 165 ? 4.643 0.011 7.640 1.00 83.69 165 GLN A O 1
ATOM 1336 N N . VAL A 1 166 ? 5.553 -1.337 6.094 1.00 85.62 166 VAL A N 1
ATOM 1337 C CA . VAL A 1 166 ? 4.565 -2.423 6.242 1.00 85.62 166 VAL A CA 1
ATOM 1338 C C . VAL A 1 166 ? 4.620 -3.018 7.651 1.00 85.62 166 VAL A C 1
ATOM 1340 O O . VAL A 1 166 ? 3.575 -3.234 8.275 1.00 85.62 166 VAL A O 1
ATOM 1343 N N . LEU A 1 167 ? 5.825 -3.234 8.190 1.00 86.69 167 LEU A N 1
ATOM 1344 C CA . LEU A 1 167 ? 6.011 -3.701 9.564 1.00 86.69 167 LEU A CA 1
ATOM 1345 C C . LEU A 1 167 ? 5.455 -2.686 10.575 1.00 86.69 167 LEU A C 1
ATOM 1347 O O . LEU A 1 167 ? 4.740 -3.071 11.499 1.00 86.69 167 LEU A O 1
ATOM 1351 N N . ALA A 1 168 ? 5.726 -1.394 10.378 1.00 86.19 168 ALA A N 1
ATOM 1352 C CA . ALA A 1 168 ? 5.230 -0.327 11.239 1.00 86.19 168 ALA A CA 1
ATOM 1353 C C . ALA A 1 168 ? 3.694 -0.257 11.245 1.00 86.19 168 ALA A C 1
ATOM 1355 O O . ALA A 1 168 ? 3.096 -0.230 12.320 1.00 86.19 168 ALA A O 1
ATOM 1356 N N . ILE A 1 169 ? 3.046 -0.305 10.074 1.00 85.75 169 ILE A N 1
ATOM 1357 C CA . ILE A 1 169 ? 1.576 -0.340 9.969 1.00 85.75 169 ILE A CA 1
ATOM 1358 C C . ILE A 1 169 ? 1.014 -1.579 10.671 1.00 85.75 169 ILE A C 1
ATOM 1360 O O . ILE A 1 169 ? 0.044 -1.475 11.420 1.00 85.75 169 ILE A O 1
ATOM 1364 N N . SER A 1 170 ? 1.651 -2.738 10.491 1.00 84.62 170 SER A N 1
ATOM 1365 C CA . SER A 1 170 ? 1.223 -3.987 11.130 1.00 84.62 170 SER A CA 1
ATOM 1366 C C . SER A 1 170 ? 1.287 -3.897 12.659 1.00 84.62 170 SER A C 1
ATOM 1368 O O . SER A 1 170 ? 0.335 -4.274 13.343 1.00 84.62 170 SER A O 1
ATOM 1370 N N . ILE A 1 171 ? 2.376 -3.349 13.208 1.00 86.31 171 ILE A N 1
ATOM 1371 C CA . ILE A 1 171 ? 2.539 -3.138 14.655 1.00 86.31 171 ILE A CA 1
ATOM 1372 C C . ILE A 1 171 ? 1.501 -2.140 15.181 1.00 86.31 171 ILE A C 1
ATOM 1374 O O . ILE A 1 171 ? 0.886 -2.377 16.224 1.00 86.31 171 ILE A O 1
ATOM 1378 N N . LEU A 1 172 ? 1.272 -1.038 14.465 1.00 84.25 172 LEU A N 1
ATOM 1379 C CA . LEU A 1 172 ? 0.287 -0.026 14.844 1.00 84.25 172 LEU A CA 1
ATOM 1380 C C . LEU A 1 172 ? -1.134 -0.590 14.871 1.00 84.25 172 LEU A C 1
ATOM 1382 O O . LEU A 1 172 ? -1.878 -0.319 15.816 1.00 84.25 172 LEU A O 1
ATOM 1386 N N . PHE A 1 173 ? -1.482 -1.422 13.894 1.00 83.50 173 PHE A N 1
ATOM 1387 C CA . PHE A 1 173 ? -2.776 -2.085 13.829 1.00 83.50 173 PHE A CA 1
ATOM 1388 C C . PHE A 1 173 ? -2.958 -3.116 14.956 1.00 83.50 173 PHE A C 1
ATOM 1390 O O . PHE A 1 173 ? -3.981 -3.128 15.641 1.00 83.50 173 PHE A O 1
ATOM 1397 N N . LEU A 1 174 ? -1.934 -3.934 15.230 1.00 84.38 174 LEU A N 1
ATOM 1398 C CA . LEU A 1 174 ? -1.935 -4.841 16.386 1.00 84.38 174 LEU A CA 1
ATOM 1399 C C . LEU A 1 174 ? -2.112 -4.075 17.702 1.00 84.38 174 LEU A C 1
ATOM 1401 O O . LEU A 1 174 ? -2.872 -4.501 18.571 1.00 84.38 174 LEU A O 1
ATOM 1405 N N . THR A 1 175 ? -1.462 -2.917 17.829 1.00 84.06 175 THR A N 1
ATOM 1406 C CA . THR A 1 175 ? -1.604 -2.045 19.001 1.00 84.06 175 THR A CA 1
ATOM 1407 C C . THR A 1 175 ? -3.049 -1.569 19.169 1.00 84.06 175 THR A C 1
ATOM 1409 O O . THR A 1 175 ? -3.565 -1.610 20.284 1.00 84.06 175 THR A O 1
ATOM 1412 N N . GLN A 1 176 ? -3.748 -1.197 18.089 1.00 84.94 176 GLN A N 1
ATOM 1413 C CA . GLN A 1 176 ? -5.170 -0.827 18.160 1.00 84.94 176 GLN A CA 1
ATOM 1414 C C . GLN A 1 176 ? -6.036 -1.980 18.668 1.00 84.94 176 GLN A C 1
ATOM 1416 O O . GLN A 1 176 ? -6.847 -1.777 19.569 1.00 84.94 176 GLN A O 1
ATOM 1421 N N . ILE A 1 177 ? -5.837 -3.196 18.146 1.00 83.88 177 ILE A N 1
ATOM 1422 C CA . ILE A 1 177 ? -6.592 -4.380 18.582 1.00 83.88 177 ILE A CA 1
ATOM 1423 C C . ILE A 1 177 ? -6.398 -4.626 20.081 1.00 83.88 177 ILE A C 1
ATOM 1425 O O . ILE A 1 177 ? -7.371 -4.871 20.796 1.00 83.88 177 ILE A O 1
ATOM 1429 N N . LEU A 1 178 ? -5.156 -4.548 20.567 1.00 82.75 178 LEU A N 1
ATOM 1430 C CA . LEU A 1 178 ? -4.846 -4.750 21.983 1.00 82.75 178 LEU A CA 1
ATOM 1431 C C . LEU A 1 178 ? -5.493 -3.679 22.865 1.00 82.75 178 LEU A C 1
ATOM 1433 O O . LEU A 1 178 ? -6.085 -4.011 23.892 1.00 82.75 178 LEU A O 1
ATOM 1437 N N . VAL A 1 179 ? -5.434 -2.412 22.447 1.00 83.75 179 VAL A N 1
ATOM 1438 C CA . VAL A 1 179 ? -6.056 -1.301 23.175 1.00 83.75 179 VAL A CA 1
ATOM 1439 C C . VAL A 1 179 ? -7.583 -1.448 23.201 1.00 83.75 179 VAL A C 1
ATOM 1441 O O . VAL A 1 179 ? -8.185 -1.307 24.264 1.00 83.75 179 VAL A O 1
ATOM 1444 N N . ILE A 1 180 ? -8.220 -1.815 22.083 1.00 82.88 180 ILE A N 1
ATOM 1445 C CA . ILE A 1 180 ? -9.669 -2.082 22.017 1.00 82.88 180 ILE A CA 1
ATOM 1446 C C . ILE A 1 180 ? -10.048 -3.257 22.929 1.00 82.88 180 ILE A C 1
ATOM 1448 O O . ILE A 1 180 ? -11.024 -3.171 23.677 1.00 82.88 180 ILE A O 1
ATOM 1452 N N . ALA A 1 181 ? -9.268 -4.341 22.917 1.00 81.38 181 ALA A N 1
ATOM 1453 C CA . ALA A 1 181 ? -9.498 -5.493 23.785 1.00 81.38 181 ALA A CA 1
ATOM 1454 C C . ALA A 1 181 ? -9.382 -5.124 25.274 1.00 81.38 181 ALA A C 1
ATOM 1456 O O . ALA A 1 181 ? -10.215 -5.563 26.071 1.00 81.38 181 ALA A O 1
ATOM 1457 N N . GLN A 1 182 ? -8.404 -4.286 25.635 1.00 82.00 182 GLN A N 1
ATOM 1458 C CA . GLN A 1 182 ? -8.216 -3.782 26.996 1.00 82.00 182 GLN A CA 1
ATOM 1459 C C . GLN A 1 182 ? -9.367 -2.866 27.433 1.00 82.00 182 GLN A C 1
ATOM 1461 O O . GLN A 1 182 ? -9.890 -3.021 28.536 1.00 82.00 182 GLN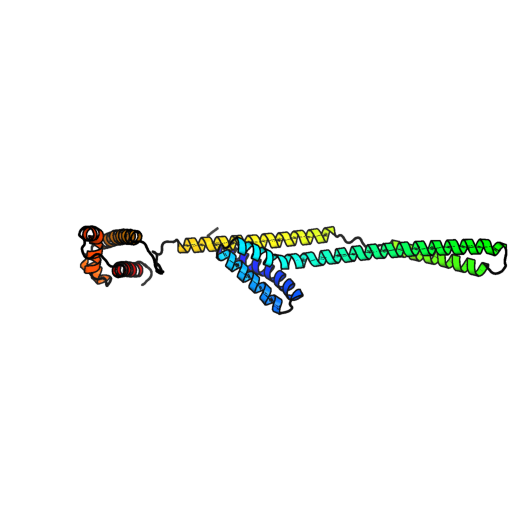 A O 1
ATOM 1466 N N . PHE A 1 183 ? -9.801 -1.931 26.583 1.00 81.31 183 PHE A N 1
ATOM 1467 C CA . PHE A 1 183 ? -10.950 -1.078 26.893 1.00 81.31 183 PHE A CA 1
ATOM 1468 C C . PHE A 1 183 ? -12.220 -1.897 27.069 1.00 81.31 183 PHE A C 1
ATOM 1470 O O . PHE A 1 183 ? -12.959 -1.668 28.021 1.00 81.31 183 PHE A O 1
ATOM 1477 N N . ARG A 1 184 ? -12.437 -2.911 26.229 1.00 80.62 184 ARG A N 1
ATOM 1478 C CA . ARG A 1 184 ? -13.576 -3.806 26.404 1.00 80.62 184 ARG A CA 1
ATOM 1479 C C . ARG A 1 184 ? -13.484 -4.600 27.701 1.00 80.62 184 ARG A C 1
ATOM 1481 O O . ARG A 1 184 ? -14.498 -4.731 28.372 1.00 80.62 184 ARG A O 1
ATOM 1488 N N . SER A 1 185 ? -12.315 -5.135 28.066 1.00 75.50 185 SER A N 1
ATOM 1489 C CA . SER A 1 185 ? -12.181 -5.840 29.347 1.00 75.50 185 SER A CA 1
ATOM 1490 C C . SER A 1 185 ? -12.446 -4.907 30.522 1.00 75.50 185 SER A C 1
ATOM 1492 O O . SER A 1 185 ? -13.118 -5.321 31.448 1.00 75.50 185 SER A O 1
ATOM 1494 N N . LEU A 1 186 ? -12.013 -3.643 30.456 1.00 74.06 186 LEU A N 1
ATOM 1495 C CA . LEU A 1 186 ? -12.325 -2.637 31.475 1.00 74.06 186 LEU A CA 1
ATOM 1496 C C . LEU A 1 186 ? -13.816 -2.273 31.503 1.00 74.06 186 LEU A C 1
ATOM 1498 O O . LEU A 1 186 ? -14.360 -2.060 32.578 1.00 74.06 186 LEU A O 1
ATOM 1502 N N . SER A 1 187 ? -14.488 -2.208 30.352 1.00 71.19 187 SER A N 1
ATOM 1503 C CA . SER A 1 187 ? -15.940 -2.004 30.282 1.00 71.19 187 SER A CA 1
ATOM 1504 C C . SER A 1 187 ? -16.716 -3.212 30.801 1.00 71.19 187 SER A C 1
ATOM 1506 O O . SER A 1 187 ? -17.694 -3.032 31.510 1.00 71.19 187 SER A O 1
ATOM 1508 N N . ALA A 1 188 ? -16.277 -4.431 30.486 1.00 67.88 188 ALA A N 1
ATOM 1509 C CA . ALA A 1 188 ? -16.874 -5.658 31.000 1.00 67.88 188 ALA A CA 1
ATOM 1510 C C . ALA A 1 188 ? -16.658 -5.786 32.511 1.00 67.88 188 ALA A C 1
ATOM 1512 O O . ALA A 1 188 ? -17.590 -6.140 33.215 1.00 67.88 188 ALA A O 1
ATOM 1513 N N . ASP A 1 189 ? -15.470 -5.434 33.007 1.00 60.97 189 ASP A N 1
ATOM 1514 C CA . ASP A 1 189 ? -15.150 -5.427 34.434 1.00 60.97 189 ASP A CA 1
ATOM 1515 C C . ASP A 1 189 ? -15.919 -4.316 35.160 1.00 60.97 189 ASP A C 1
ATOM 1517 O O . ASP A 1 189 ? -16.476 -4.562 36.213 1.00 60.97 189 ASP A O 1
ATOM 1521 N N . ARG A 1 190 ? -16.083 -3.125 34.559 1.00 53.25 190 ARG A N 1
ATOM 1522 C CA . ARG A 1 190 ? -16.962 -2.056 35.076 1.00 53.25 190 ARG A CA 1
ATOM 1523 C C . ARG A 1 190 ? -18.436 -2.462 35.095 1.00 53.25 190 ARG A C 1
ATOM 1525 O O . ARG A 1 190 ? -19.145 -2.054 36.003 1.00 53.25 190 ARG A O 1
ATOM 1532 N N . ASN A 1 191 ? -18.884 -3.241 34.115 1.00 53.38 191 ASN A N 1
ATOM 1533 C CA . ASN A 1 191 ? -20.229 -3.815 34.102 1.00 53.38 191 ASN A CA 1
ATOM 1534 C C . ASN A 1 191 ? -20.361 -5.011 35.069 1.00 53.38 191 ASN A C 1
ATOM 1536 O O . ASN A 1 191 ? -21.477 -5.356 35.432 1.00 53.38 191 ASN A O 1
ATOM 1540 N N . ASN A 1 192 ? -19.242 -5.618 35.485 1.00 48.59 192 ASN A N 1
ATOM 1541 C CA . ASN A 1 192 ? -19.152 -6.657 36.518 1.00 48.59 192 ASN A CA 1
ATOM 1542 C C . ASN A 1 192 ? -18.837 -6.101 37.918 1.00 48.59 192 ASN A C 1
ATOM 1544 O O . ASN A 1 192 ? -18.881 -6.856 38.888 1.00 48.59 192 ASN A O 1
ATOM 1548 N N . VAL A 1 193 ? -18.519 -4.808 38.054 1.00 41.78 193 VAL A N 1
ATOM 1549 C CA . VAL A 1 193 ? -18.569 -4.113 39.340 1.00 41.78 193 VAL A CA 1
ATOM 1550 C C . VAL A 1 193 ? -20.045 -4.046 39.692 1.00 41.78 193 VAL A C 1
ATOM 1552 O O . VAL A 1 193 ? -20.786 -3.284 39.080 1.00 41.78 193 VAL A O 1
ATOM 1555 N N . GLU A 1 194 ? -20.433 -4.911 40.629 1.00 41.88 194 GLU A N 1
ATOM 1556 C CA . GLU A 1 194 ? -21.761 -5.093 41.214 1.00 41.88 194 GLU A CA 1
ATOM 1557 C C . GLU A 1 194 ? -22.529 -3.769 41.374 1.00 41.88 194 GLU A C 1
ATOM 1559 O O . GLU A 1 194 ? -22.525 -3.128 42.422 1.00 41.88 194 GLU A O 1
ATOM 1564 N N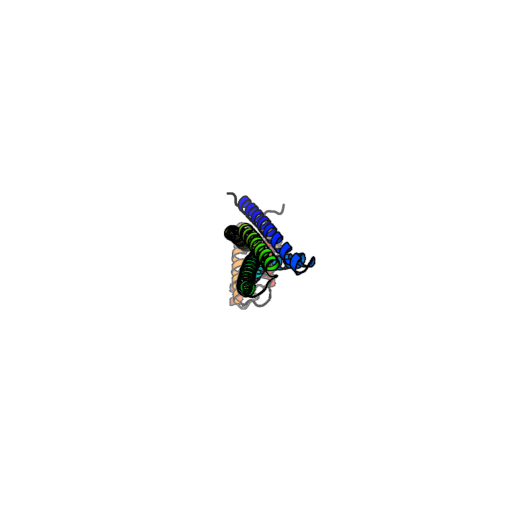 . ILE A 1 195 ? -23.240 -3.373 40.323 1.00 36.47 195 ILE A N 1
ATOM 1565 C CA . ILE A 1 195 ? -24.566 -2.792 40.464 1.00 36.47 195 ILE A CA 1
ATOM 1566 C C . ILE A 1 195 ? -25.487 -4.006 40.353 1.00 36.47 195 ILE A C 1
ATOM 1568 O O . ILE A 1 195 ? -25.392 -4.718 39.350 1.00 36.47 195 ILE A O 1
ATOM 1572 N N . PRO A 1 196 ? -26.307 -4.314 41.370 1.00 34.47 196 PRO A N 1
ATOM 1573 C CA . PRO A 1 196 ? -27.140 -5.503 41.346 1.00 34.47 196 PRO A CA 1
ATOM 1574 C C . PRO A 1 196 ? -28.014 -5.481 40.095 1.00 34.47 196 PRO A C 1
ATOM 1576 O O . PRO A 1 196 ? -28.736 -4.516 39.854 1.00 34.47 196 PRO A O 1
ATOM 1579 N N . GLU A 1 197 ? -27.858 -6.539 39.307 1.00 38.25 197 GLU A N 1
ATOM 1580 C CA . GLU A 1 197 ? -28.676 -6.992 38.185 1.00 38.25 197 GLU A CA 1
ATOM 1581 C C . GLU A 1 197 ? -30.031 -6.271 38.054 1.00 38.25 197 GLU A C 1
ATOM 1583 O O . GLU A 1 197 ? -31.046 -6.685 38.611 1.00 38.25 197 GLU A O 1
ATOM 1588 N N . ILE A 1 198 ? -30.068 -5.197 37.262 1.00 36.59 198 ILE A N 1
ATOM 1589 C CA . ILE A 1 198 ? -31.312 -4.757 36.628 1.00 36.59 198 ILE A CA 1
ATOM 1590 C C . ILE A 1 198 ? -31.444 -5.628 35.381 1.00 36.59 198 ILE A C 1
ATOM 1592 O O . ILE A 1 198 ? -30.947 -5.291 34.307 1.00 36.59 198 ILE A O 1
ATOM 1596 N N . ILE A 1 199 ? -32.032 -6.810 35.566 1.00 41.16 199 ILE A N 1
ATOM 1597 C CA . ILE A 1 199 ? -32.350 -7.736 34.483 1.00 41.16 199 ILE A CA 1
ATOM 1598 C C . ILE A 1 199 ? -33.500 -7.122 33.682 1.00 41.16 199 ILE A C 1
ATOM 1600 O O . ILE A 1 199 ? -34.647 -7.071 34.131 1.00 41.16 199 ILE A O 1
ATOM 1604 N N . GLU A 1 200 ? -33.191 -6.672 32.469 1.00 33.47 200 GLU A N 1
ATOM 1605 C CA . GLU A 1 200 ? -34.151 -6.664 31.370 1.00 33.47 200 GLU A CA 1
ATOM 1606 C C . GLU A 1 200 ? -34.573 -8.123 31.136 1.00 33.47 200 GLU A C 1
ATOM 1608 O O . GLU A 1 200 ? -33.827 -8.934 30.589 1.00 33.47 200 GLU A O 1
ATOM 1613 N N . ILE A 1 201 ? -35.747 -8.484 31.658 1.00 37.91 201 ILE A N 1
ATOM 1614 C CA . ILE A 1 201 ? -36.325 -9.822 31.529 1.00 37.91 201 ILE A CA 1
ATOM 1615 C C . ILE A 1 201 ? -36.831 -9.967 30.093 1.00 37.91 201 ILE A C 1
ATOM 1617 O O . ILE A 1 201 ? -37.942 -9.532 29.787 1.00 37.91 201 ILE A O 1
ATOM 1621 N N . ASP A 1 202 ? -36.034 -10.605 29.235 1.00 30.14 202 ASP A N 1
ATOM 1622 C CA . ASP A 1 202 ? -36.592 -11.396 28.141 1.00 30.14 202 ASP A CA 1
ATOM 1623 C C . ASP A 1 202 ? -36.832 -12.829 28.633 1.00 30.14 202 ASP A C 1
ATOM 1625 O O . ASP A 1 202 ? -36.099 -13.404 29.440 1.00 30.14 202 ASP A O 1
ATOM 1629 N N . VAL A 1 203 ? -37.975 -13.343 28.221 1.00 42.78 203 VAL A N 1
ATOM 1630 C CA . VAL A 1 203 ? -38.741 -14.411 28.846 1.00 42.78 203 VAL A CA 1
ATOM 1631 C C . VAL A 1 203 ? -38.085 -15.767 28.577 1.00 42.78 203 VAL A C 1
ATOM 1633 O O . VAL A 1 203 ? -37.927 -16.138 27.425 1.00 42.78 203 VAL A O 1
ATOM 1636 N N . VAL A 1 204 ? -37.704 -16.494 29.635 1.00 40.44 204 VAL A N 1
ATOM 1637 C CA . VAL A 1 204 ? -38.023 -17.907 29.980 1.00 40.44 204 VAL A CA 1
ATOM 1638 C C . VAL A 1 204 ? -37.043 -18.322 31.100 1.00 40.44 204 VAL A C 1
ATOM 1640 O O . VAL A 1 204 ? -36.011 -18.936 30.844 1.00 40.44 204 VAL A O 1
ATOM 1643 N N . ALA A 1 205 ? -37.346 -17.979 32.358 1.00 38.16 205 ALA A N 1
ATOM 1644 C CA . ALA A 1 205 ? -36.563 -18.420 33.519 1.00 38.16 205 ALA A CA 1
ATOM 1645 C C . ALA A 1 205 ? -37.272 -19.576 34.242 1.00 38.16 205 ALA A C 1
ATOM 1647 O O . ALA A 1 205 ? -38.397 -19.418 34.735 1.00 38.16 205 ALA A O 1
ATOM 1648 N N . SER A 1 206 ? -36.581 -20.720 34.259 1.00 49.72 206 SER A N 1
ATOM 1649 C CA . SER A 1 206 ? -36.867 -21.932 35.035 1.00 49.72 206 SER A CA 1
ATOM 1650 C C . SER A 1 206 ? -37.243 -21.614 36.488 1.00 49.72 206 SER A C 1
ATOM 1652 O O . SER A 1 206 ? -36.722 -20.670 37.078 1.00 49.72 206 SER A O 1
ATOM 1654 N N . ASP A 1 207 ? -38.127 -22.420 37.076 1.00 53.34 207 ASP A N 1
ATOM 1655 C CA . ASP A 1 207 ? -38.634 -22.254 38.448 1.00 53.34 207 ASP A CA 1
ATOM 1656 C C . ASP A 1 207 ? -37.528 -22.327 39.527 1.00 53.34 207 ASP A C 1
ATOM 1658 O O . ASP A 1 207 ? -37.705 -21.804 40.628 1.00 53.34 207 ASP A O 1
ATOM 1662 N N . ASP A 1 208 ? -36.368 -22.907 39.195 1.00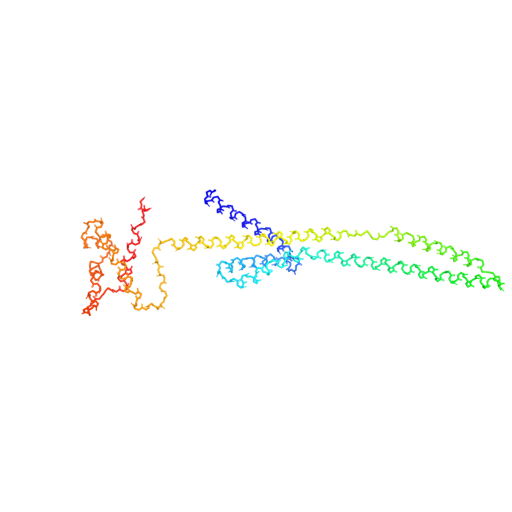 55.62 208 ASP A N 1
ATOM 1663 C CA . ASP A 1 208 ? -35.199 -22.999 40.085 1.00 55.62 208 ASP A CA 1
ATOM 1664 C C . ASP A 1 208 ? -34.483 -21.652 40.305 1.00 55.62 208 ASP A C 1
ATOM 1666 O O . ASP A 1 208 ? -33.891 -21.435 41.362 1.00 55.62 208 ASP A O 1
ATOM 1670 N N . ASP A 1 209 ? -34.560 -20.723 39.347 1.00 66.00 209 ASP A N 1
ATOM 1671 C CA . ASP A 1 209 ? -33.885 -19.416 39.427 1.00 66.00 209 ASP A CA 1
ATOM 1672 C C . ASP A 1 209 ? -34.612 -18.458 40.395 1.00 66.00 209 ASP A C 1
ATOM 1674 O O . ASP A 1 209 ? -34.005 -17.703 41.157 1.00 66.00 209 ASP A O 1
ATOM 1678 N N . PHE A 1 210 ? -35.942 -18.578 40.461 1.00 71.38 210 PHE A N 1
ATOM 1679 C CA . PHE A 1 210 ? -36.790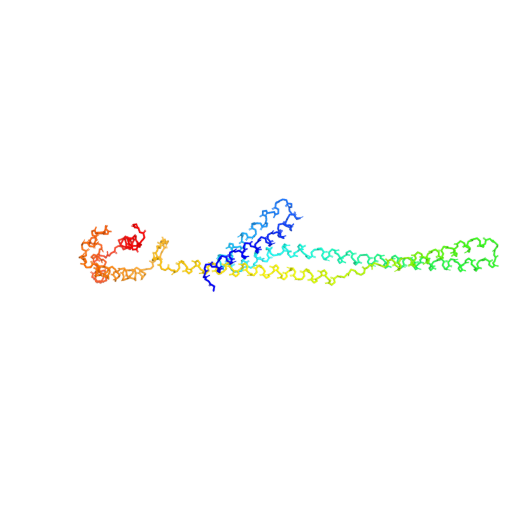 -17.747 41.316 1.00 71.38 210 PHE A CA 1
ATOM 1680 C C . PHE A 1 210 ? -36.574 -18.015 42.812 1.00 71.38 210 PHE A C 1
ATOM 1682 O O . PHE A 1 210 ? -36.564 -17.090 43.622 1.00 71.38 210 PHE A O 1
ATOM 1689 N N . GLU A 1 211 ? -36.364 -19.273 43.204 1.00 75.44 211 GLU A N 1
ATOM 1690 C CA . GLU A 1 211 ? -36.136 -19.618 44.614 1.00 75.44 211 GLU A CA 1
ATOM 1691 C C . GLU A 1 211 ? -34.786 -19.101 45.126 1.00 75.44 211 GLU A C 1
ATOM 1693 O O . GLU A 1 211 ? -34.702 -18.609 46.255 1.00 75.44 211 GLU A O 1
ATOM 1698 N N . GLY A 1 212 ? -33.750 -19.132 44.280 1.00 72.25 212 GLY A N 1
ATOM 1699 C CA . GLY A 1 212 ? -32.448 -18.544 44.600 1.00 72.25 212 GLY A CA 1
ATOM 1700 C C . GLY A 1 212 ? -32.515 -17.023 44.768 1.00 72.25 212 GLY A C 1
ATOM 1701 O O . GLY A 1 212 ? -31.854 -16.453 45.642 1.00 72.25 212 GLY A O 1
ATOM 1702 N N . GLU A 1 213 ? -33.344 -16.347 43.972 1.00 73.50 213 GLU A N 1
ATOM 1703 C CA . GLU A 1 213 ? -33.594 -14.911 44.101 1.00 73.50 213 GLU A CA 1
ATOM 1704 C C . GLU A 1 213 ? -34.332 -14.571 45.406 1.00 73.50 213 GLU A C 1
ATOM 1706 O O . GLU A 1 213 ? -33.911 -13.677 46.145 1.00 73.50 213 GLU A O 1
ATOM 1711 N N . VAL A 1 214 ? -35.367 -15.337 45.761 1.00 79.69 214 VAL A N 1
ATOM 1712 C CA . VAL A 1 214 ? -36.115 -15.144 47.013 1.00 79.69 214 VAL A CA 1
ATOM 1713 C C . VAL A 1 214 ? -35.224 -15.330 48.247 1.00 79.69 214 VAL A C 1
ATOM 1715 O O . VAL A 1 214 ? -35.273 -14.519 49.181 1.00 79.69 214 VAL A O 1
ATOM 1718 N N . GLU A 1 215 ? -34.373 -16.358 48.273 1.00 77.56 215 GLU A N 1
ATOM 1719 C CA . GLU A 1 215 ? -33.462 -16.588 49.401 1.00 77.56 215 GLU A CA 1
ATOM 1720 C C . GLU A 1 215 ? -32.442 -15.445 49.550 1.00 77.56 215 GLU A C 1
ATOM 1722 O O . GLU A 1 215 ? -32.168 -14.981 50.661 1.00 77.56 215 GLU A O 1
ATOM 1727 N N . ARG A 1 216 ? -31.921 -14.935 48.431 1.00 76.00 216 ARG A N 1
ATOM 1728 C CA . ARG A 1 216 ? -30.955 -13.829 48.411 1.00 76.00 216 ARG A CA 1
ATOM 1729 C C . ARG A 1 216 ? -31.574 -12.528 48.924 1.00 76.00 216 ARG A C 1
ATOM 1731 O O . ARG A 1 216 ? -31.027 -11.904 49.835 1.00 76.00 216 ARG A O 1
ATOM 1738 N N . VAL A 1 217 ? -32.734 -12.148 48.382 1.00 79.38 217 VAL A N 1
ATOM 1739 C CA . VAL A 1 217 ? -33.434 -10.906 48.746 1.00 79.38 217 VAL A CA 1
ATOM 1740 C C . VAL A 1 217 ? -33.942 -10.970 50.187 1.00 79.38 217 VAL A C 1
ATOM 1742 O O . VAL A 1 217 ? -33.843 -9.983 50.913 1.00 79.38 217 VAL A O 1
ATOM 1745 N N . SER A 1 218 ? -34.427 -12.129 50.647 1.00 80.62 218 SER A N 1
ATOM 1746 C CA . SER A 1 218 ? -34.876 -12.292 52.035 1.00 80.62 218 SER A CA 1
ATOM 1747 C C . SER A 1 218 ? -33.731 -12.148 53.042 1.00 80.62 218 SER A C 1
ATOM 1749 O O . SER A 1 218 ? -33.865 -11.361 53.981 1.00 80.62 218 SER A O 1
ATOM 1751 N N . LYS A 1 219 ? -32.591 -12.833 52.847 1.00 78.94 219 LYS A N 1
ATOM 1752 C CA . LYS A 1 219 ? -31.420 -12.712 53.737 1.00 78.94 219 LYS A CA 1
ATOM 1753 C C . LYS A 1 219 ? -30.963 -11.265 53.855 1.00 78.94 219 LYS A C 1
ATOM 1755 O O . LYS A 1 219 ? -30.799 -10.760 54.962 1.00 78.94 219 LYS A O 1
ATOM 1760 N N . TRP A 1 220 ? -30.825 -10.593 52.719 1.00 79.62 220 TRP A N 1
ATOM 1761 C CA . TRP A 1 220 ? -30.353 -9.218 52.682 1.00 79.62 220 TRP A CA 1
ATOM 1762 C C . TRP A 1 220 ? -31.349 -8.234 53.317 1.00 79.62 220 TRP A C 1
ATOM 1764 O O . TRP A 1 220 ? -30.957 -7.417 54.150 1.00 79.62 220 TRP A O 1
ATOM 1774 N N . LEU A 1 221 ? -32.649 -8.363 53.018 1.00 81.50 221 LEU A N 1
ATOM 1775 C CA . LEU A 1 221 ? -33.704 -7.551 53.635 1.00 81.50 221 LEU A CA 1
ATOM 1776 C C . LEU A 1 221 ? -33.679 -7.664 55.165 1.00 81.50 221 LEU A C 1
ATOM 1778 O O . LEU A 1 221 ? -33.795 -6.654 55.857 1.00 81.50 221 LEU A O 1
ATOM 1782 N N . PHE A 1 222 ? -33.534 -8.874 55.713 1.00 78.31 222 PHE A N 1
ATOM 1783 C CA . PHE A 1 222 ? -33.514 -9.048 57.167 1.00 78.31 222 PHE A CA 1
ATOM 1784 C C . PHE A 1 222 ? -32.228 -8.542 57.812 1.00 78.31 222 PHE A C 1
ATOM 1786 O O . PHE A 1 222 ? -32.318 -7.976 58.901 1.00 78.31 222 PHE A O 1
ATOM 1793 N N . SER A 1 223 ? -31.084 -8.639 57.131 1.00 77.44 223 SER A N 1
ATOM 1794 C CA . SER A 1 223 ? -29.858 -7.956 57.557 1.00 77.44 223 SER A CA 1
ATOM 1795 C C . SER A 1 223 ? -30.058 -6.437 57.619 1.00 77.44 223 SER A C 1
ATOM 1797 O O . SER A 1 223 ? -29.801 -5.839 58.659 1.00 77.44 223 SER A O 1
ATOM 1799 N N . ALA A 1 224 ? -30.634 -5.820 56.583 1.00 75.06 224 ALA A N 1
ATOM 1800 C CA . ALA A 1 224 ? -30.886 -4.375 56.547 1.00 75.06 224 ALA A CA 1
ATOM 1801 C C . ALA A 1 224 ? -31.916 -3.909 57.602 1.00 75.06 224 ALA A C 1
ATOM 1803 O O . ALA A 1 224 ? -31.768 -2.855 58.232 1.00 75.06 224 ALA A O 1
ATOM 1804 N N . ILE A 1 225 ? -32.970 -4.697 57.847 1.00 77.31 225 ILE A N 1
ATOM 1805 C CA . ILE A 1 225 ? -33.942 -4.419 58.917 1.00 77.31 225 ILE A CA 1
ATOM 1806 C C . ILE A 1 225 ? -33.266 -4.508 60.294 1.00 77.31 225 ILE A C 1
ATOM 1808 O O . ILE A 1 225 ? -33.523 -3.667 61.157 1.00 77.31 225 ILE A O 1
ATOM 1812 N N . GLN A 1 226 ? -32.391 -5.495 60.499 1.00 77.25 226 GLN A N 1
ATOM 1813 C CA . GLN A 1 226 ? -31.681 -5.689 61.761 1.00 77.25 226 GLN A CA 1
ATOM 1814 C C . GLN A 1 226 ? -30.653 -4.579 62.020 1.00 77.25 226 GLN A C 1
ATOM 1816 O O . GLN A 1 226 ? -30.606 -4.051 63.129 1.00 77.25 226 GLN A O 1
ATOM 1821 N N . GLU A 1 227 ? -29.890 -4.177 61.002 1.00 76.81 227 GLU A N 1
ATOM 1822 C CA . GLU A 1 227 ? -28.928 -3.069 61.078 1.00 76.81 227 GLU A CA 1
ATOM 1823 C C . GLU A 1 227 ? -29.608 -1.719 61.330 1.00 76.81 227 GLU A C 1
ATOM 1825 O O . GLU A 1 227 ? -29.101 -0.893 62.086 1.00 76.81 227 GLU A O 1
ATOM 1830 N N . SER A 1 228 ? -30.793 -1.503 60.753 1.00 73.06 228 SER A N 1
ATOM 1831 C CA . SER A 1 228 ? -31.553 -0.265 60.959 1.00 73.06 228 SER A CA 1
ATOM 1832 C C . SER A 1 228 ? -32.290 -0.194 62.304 1.00 73.06 228 SER A C 1
ATOM 1834 O O . SER A 1 228 ? -32.812 0.869 62.644 1.00 73.06 228 SER A O 1
ATOM 1836 N N . GLY A 1 229 ? -32.365 -1.294 63.066 1.00 74.50 229 GLY A N 1
ATOM 1837 C CA . GLY A 1 229 ? -33.068 -1.363 64.354 1.00 74.50 229 GLY A CA 1
ATOM 1838 C C . GLY A 1 229 ? -34.585 -1.129 64.268 1.00 74.50 229 GLY A C 1
ATOM 1839 O O . GLY A 1 229 ? -35.228 -0.854 65.283 1.00 74.50 229 GLY A O 1
ATOM 1840 N N . LYS A 1 230 ? -35.173 -1.201 63.065 1.00 78.62 230 LYS A N 1
ATOM 1841 C CA . LYS A 1 230 ? -36.586 -0.885 62.799 1.00 78.62 230 LYS A CA 1
ATOM 1842 C C . LYS A 1 230 ? -37.453 -2.142 62.818 1.00 78.62 230 LYS A C 1
ATOM 1844 O O . LYS A 1 230 ? -37.011 -3.247 62.520 1.00 78.62 230 LYS A O 1
ATOM 1849 N N . THR A 1 231 ? -38.739 -1.976 63.126 1.00 80.38 231 THR A N 1
ATOM 1850 C CA . THR A 1 231 ? -39.717 -3.065 62.963 1.00 80.38 231 THR A CA 1
ATOM 1851 C C . THR A 1 231 ? -40.065 -3.263 61.485 1.00 80.38 231 THR A C 1
ATOM 1853 O O . THR A 1 231 ? -40.036 -2.311 60.706 1.00 80.38 231 THR A O 1
ATOM 1856 N N . GLN A 1 232 ? -40.451 -4.481 61.087 1.00 77.94 232 GLN A N 1
ATOM 1857 C CA . GLN A 1 232 ? -40.772 -4.814 59.687 1.00 77.94 232 GLN A CA 1
ATOM 1858 C C . GLN A 1 232 ? -41.817 -3.870 59.073 1.00 77.94 232 GLN A C 1
ATOM 1860 O O . GLN A 1 232 ? -41.659 -3.431 57.940 1.00 77.94 232 GLN A O 1
ATOM 1865 N N . ALA A 1 233 ? -42.863 -3.522 59.830 1.00 77.94 233 ALA A N 1
ATOM 1866 C CA . ALA A 1 233 ? -43.926 -2.628 59.372 1.00 77.94 233 ALA A CA 1
ATOM 1867 C C . ALA A 1 233 ? -43.444 -1.178 59.197 1.00 77.94 233 ALA A C 1
ATOM 1869 O O . ALA A 1 233 ? -43.859 -0.488 58.268 1.00 77.94 233 ALA A O 1
ATOM 1870 N N . GLN A 1 234 ? -42.555 -0.722 60.080 1.00 78.38 234 GLN A N 1
ATOM 1871 C CA . GLN A 1 234 ? -41.975 0.615 60.009 1.00 78.38 234 GLN A CA 1
ATOM 1872 C C . GLN A 1 234 ? -41.010 0.729 58.830 1.00 78.38 234 GLN A C 1
ATOM 1874 O O . GLN A 1 234 ? -41.060 1.705 58.086 1.00 78.38 234 GLN A O 1
ATOM 1879 N N . TRP A 1 235 ? -40.208 -0.313 58.620 1.00 80.12 235 TRP A N 1
ATOM 1880 C CA . TRP A 1 235 ? -39.312 -0.422 57.482 1.00 80.12 235 TRP A CA 1
ATOM 1881 C C . TRP A 1 235 ? -40.097 -0.455 56.155 1.00 80.12 235 TRP A C 1
ATOM 1883 O O . TRP A 1 235 ? -39.772 0.298 55.240 1.00 80.12 235 TRP A O 1
ATOM 1893 N N . ALA A 1 236 ? -41.197 -1.220 56.086 1.00 81.50 236 ALA A N 1
ATOM 1894 C CA . ALA A 1 236 ? -42.090 -1.276 54.921 1.00 81.50 236 ALA A CA 1
ATOM 1895 C C . ALA A 1 236 ? -42.642 0.108 54.544 1.00 81.50 236 ALA A C 1
ATOM 1897 O O . ALA A 1 236 ? -42.582 0.527 53.389 1.00 81.50 236 ALA A O 1
ATOM 1898 N N . LYS A 1 237 ? -43.139 0.840 55.550 1.00 80.94 237 LYS A N 1
ATOM 1899 C CA . LYS A 1 237 ? -43.746 2.163 55.376 1.00 80.94 237 LYS A CA 1
ATOM 1900 C C . LYS A 1 237 ? -42.749 3.198 54.852 1.00 80.94 237 LYS A C 1
ATOM 1902 O O . LYS A 1 237 ? -43.121 4.052 54.057 1.00 80.94 237 LYS A O 1
ATOM 1907 N N . GLU A 1 238 ? -41.497 3.124 55.291 1.00 76.69 238 GLU A N 1
ATOM 1908 C CA . GLU A 1 238 ? -40.434 4.054 54.896 1.00 76.69 238 GLU A CA 1
ATOM 1909 C C . GLU A 1 238 ? -39.920 3.833 53.465 1.00 76.69 238 GLU A C 1
ATOM 1911 O O . GLU A 1 238 ? -39.375 4.757 52.860 1.00 76.69 238 GLU A O 1
ATOM 1916 N N . HIS A 1 239 ? -40.114 2.628 52.927 1.00 74.00 239 HIS A N 1
ATOM 1917 C CA . HIS A 1 239 ? -39.665 2.235 51.588 1.00 74.00 239 HIS A CA 1
ATOM 1918 C C . HIS A 1 239 ? -40.830 2.054 50.605 1.00 74.00 239 HIS A C 1
ATOM 1920 O O . HIS A 1 239 ? -40.644 1.516 49.522 1.00 74.00 239 HIS A O 1
ATOM 1926 N N . GLY A 1 240 ? -42.047 2.479 50.975 1.00 73.69 240 GLY A N 1
ATOM 1927 C CA . GLY A 1 240 ? -43.221 2.391 50.100 1.00 73.69 240 GLY A CA 1
ATOM 1928 C C . GLY A 1 240 ? -43.640 0.957 49.752 1.00 73.69 240 GLY A C 1
ATOM 1929 O O . GLY A 1 240 ? -44.325 0.741 48.757 1.00 73.69 240 GLY A O 1
ATOM 1930 N N . ILE A 1 241 ? -43.236 -0.030 50.557 1.00 82.00 241 ILE A N 1
ATOM 1931 C CA . ILE A 1 241 ? -43.516 -1.452 50.338 1.00 82.00 241 ILE A CA 1
ATOM 1932 C C . ILE A 1 241 ? -44.673 -1.892 51.245 1.00 82.00 241 ILE A C 1
ATOM 1934 O O . ILE A 1 241 ? -44.785 -1.485 52.402 1.00 82.00 241 ILE A O 1
ATOM 1938 N N . SER A 1 242 ? -45.536 -2.778 50.741 1.00 80.75 242 SER A N 1
ATOM 1939 C CA . SER A 1 242 ? -46.584 -3.398 51.555 1.00 80.75 242 SER A CA 1
ATOM 1940 C C . SER A 1 242 ? -45.987 -4.307 52.634 1.00 80.75 242 SER A C 1
ATOM 1942 O O . SER A 1 242 ? -45.206 -5.217 52.347 1.00 80.75 242 SER A O 1
ATOM 1944 N N . ALA A 1 243 ? -46.429 -4.138 53.883 1.00 78.69 243 ALA A N 1
ATOM 1945 C CA . ALA A 1 243 ? -46.060 -5.036 54.980 1.00 78.69 243 ALA A CA 1
ATOM 1946 C C . ALA A 1 243 ? -46.447 -6.504 54.694 1.00 78.69 243 ALA A C 1
ATOM 1948 O O . ALA A 1 243 ? -45.785 -7.422 55.183 1.00 78.69 243 ALA A O 1
ATOM 1949 N N . LYS A 1 244 ? -47.475 -6.733 53.856 1.00 80.50 244 LYS A N 1
ATOM 1950 C CA . LYS A 1 244 ? -47.855 -8.071 53.378 1.00 80.50 244 LYS A CA 1
ATOM 1951 C C . LYS A 1 244 ? -46.726 -8.690 52.549 1.00 80.50 244 LYS A C 1
ATOM 1953 O O . LYS A 1 244 ? -46.342 -9.819 52.831 1.00 80.50 244 LYS A O 1
ATOM 1958 N N . SER A 1 245 ? -46.163 -7.961 51.587 1.00 80.81 245 SER A N 1
ATOM 1959 C CA . SER A 1 245 ? -45.121 -8.471 50.683 1.00 80.81 245 SER A CA 1
ATOM 1960 C C . SER A 1 245 ? -43.830 -8.821 51.437 1.00 80.81 245 SER A C 1
ATOM 1962 O O . SER A 1 245 ? -43.223 -9.853 51.169 1.00 80.81 245 SER A O 1
ATOM 1964 N N . ILE A 1 246 ? -43.472 -8.053 52.474 1.00 80.94 246 ILE A N 1
ATOM 1965 C CA . ILE A 1 246 ? -42.337 -8.370 53.366 1.00 80.94 246 ILE A CA 1
ATOM 1966 C C . ILE A 1 246 ? -42.594 -9.635 54.196 1.00 80.94 246 ILE A C 1
ATOM 1968 O O . ILE A 1 246 ? -41.699 -10.461 54.380 1.00 80.94 246 ILE A O 1
ATOM 1972 N N . SER A 1 247 ? -43.820 -9.811 54.694 1.00 81.31 247 SER A N 1
ATOM 1973 C CA . SER A 1 247 ? -44.203 -11.021 55.430 1.00 81.31 247 SER A CA 1
ATOM 1974 C C . SER A 1 247 ? -44.218 -12.258 54.524 1.00 81.31 247 SER A C 1
ATOM 1976 O O . SER A 1 247 ? -43.739 -13.320 54.927 1.00 81.31 247 SER A O 1
ATOM 1978 N N . LEU A 1 248 ? -44.704 -12.111 53.285 1.00 83.69 248 LEU A N 1
ATOM 1979 C CA . LEU A 1 248 ? -44.675 -13.162 52.267 1.00 83.69 248 LEU A CA 1
ATOM 1980 C C . LEU A 1 248 ? -43.241 -13.558 51.915 1.00 83.69 248 LEU A C 1
ATOM 1982 O O . LEU A 1 248 ? -42.957 -14.750 51.858 1.00 83.69 248 LEU A O 1
ATOM 1986 N N . LEU A 1 249 ? -42.336 -12.585 51.772 1.00 83.94 249 LEU A N 1
ATOM 1987 C CA . LEU A 1 249 ? -40.919 -12.836 51.514 1.00 83.94 249 LEU A CA 1
ATOM 1988 C C . LEU A 1 249 ? -40.252 -13.605 52.662 1.00 83.94 249 LEU A C 1
ATOM 1990 O O . LEU A 1 249 ? -39.540 -14.577 52.430 1.00 83.94 249 LEU A O 1
ATOM 1994 N N . LYS A 1 250 ? -40.522 -13.208 53.913 1.00 80.88 250 LYS A N 1
ATOM 1995 C CA . LYS A 1 250 ? -39.967 -13.863 55.110 1.00 80.88 250 LYS A CA 1
ATOM 1996 C C . LYS A 1 250 ? -40.301 -15.341 55.191 1.00 80.88 250 LYS A C 1
ATOM 1998 O O . LYS A 1 250 ? -39.482 -16.155 55.603 1.00 80.88 250 LYS A O 1
ATOM 2003 N N . HIS A 1 251 ? -41.554 -15.651 54.898 1.00 81.06 251 HIS A N 1
ATOM 2004 C CA . HIS A 1 251 ? -42.112 -16.973 55.110 1.00 81.06 251 HIS A CA 1
ATOM 2005 C C . HIS A 1 251 ? -42.240 -17.750 53.804 1.00 81.06 251 HIS A C 1
ATOM 2007 O O . HIS A 1 251 ? -42.900 -18.781 53.803 1.00 81.06 251 HIS A O 1
ATOM 2013 N N . HIS A 1 252 ? -41.623 -17.289 52.712 1.00 81.62 252 HIS A N 1
ATOM 2014 C CA . HIS A 1 252 ? -41.785 -17.864 51.376 1.00 81.62 252 HIS A CA 1
ATOM 2015 C C . HIS A 1 252 ? -41.542 -19.374 51.360 1.00 81.62 252 HIS A C 1
ATOM 2017 O O . HIS A 1 252 ? -42.423 -20.135 50.975 1.00 81.62 252 HIS A O 1
ATOM 2023 N N . GLN A 1 253 ? -40.408 -19.823 51.898 1.00 76.62 253 GLN A N 1
ATOM 2024 C CA . GLN A 1 253 ? -40.029 -21.237 51.880 1.00 76.62 253 GLN A CA 1
ATOM 2025 C C . GLN A 1 253 ? -40.954 -22.112 52.745 1.00 76.62 253 GLN A C 1
ATOM 2027 O O . GLN A 1 253 ? -41.330 -23.211 52.343 1.00 76.62 253 GLN A O 1
ATOM 2032 N N . THR A 1 254 ? -41.395 -21.600 53.901 1.00 77.62 254 THR A N 1
ATOM 2033 C CA . THR A 1 254 ? -42.366 -22.275 54.783 1.00 77.62 254 THR A CA 1
ATOM 2034 C C . THR A 1 254 ? -43.779 -22.281 54.191 1.00 77.62 254 THR A C 1
ATOM 2036 O O . THR A 1 254 ? -44.534 -23.226 54.372 1.00 77.62 254 THR A O 1
ATOM 2039 N N . ARG A 1 255 ? -44.165 -21.234 53.460 1.00 80.12 255 ARG A N 1
ATOM 2040 C CA . ARG A 1 255 ? -45.491 -21.121 52.837 1.00 80.12 255 ARG A CA 1
ATOM 2041 C C . ARG A 1 255 ? -45.589 -21.956 51.568 1.00 80.12 255 ARG A C 1
ATOM 2043 O O . ARG A 1 255 ? -46.655 -22.510 51.312 1.00 80.12 255 ARG A O 1
ATOM 2050 N N . LYS A 1 256 ? -44.481 -22.107 50.837 1.00 78.62 256 LYS A N 1
ATOM 2051 C CA . LYS A 1 256 ? -44.364 -22.990 49.674 1.00 78.62 256 LYS A CA 1
ATOM 2052 C C . LYS A 1 256 ? -44.548 -24.456 50.065 1.00 78.62 256 LYS A C 1
ATOM 2054 O O . LYS A 1 256 ? -45.317 -25.155 49.413 1.00 78.62 256 LYS A O 1
ATOM 2059 N N . SER A 1 257 ? -43.929 -24.909 51.161 1.00 75.06 257 SER A N 1
ATOM 2060 C CA . SER A 1 257 ? -44.114 -26.282 51.661 1.00 75.06 257 SER A CA 1
ATOM 2061 C C . SER A 1 257 ? -45.525 -26.553 52.201 1.00 75.06 257 SER A C 1
ATOM 2063 O O . SER A 1 257 ? -45.977 -27.694 52.193 1.00 75.06 257 SER A O 1
ATOM 2065 N N . GLU A 1 258 ? -46.243 -25.511 52.624 1.00 78.12 258 GLU A N 1
ATOM 2066 C CA . GLU A 1 258 ? -47.631 -25.579 53.097 1.00 78.12 258 GLU A CA 1
ATOM 2067 C C . GLU A 1 258 ? -48.680 -25.335 51.990 1.00 78.12 258 GLU A C 1
ATOM 2069 O O . GLU A 1 258 ? -49.878 -25.332 52.279 1.00 78.12 258 GLU A O 1
ATOM 2074 N N . GLY A 1 259 ? -48.259 -25.095 50.740 1.00 71.69 259 GLY A N 1
ATOM 2075 C CA . GLY A 1 259 ? -49.156 -24.815 49.609 1.00 71.69 259 GLY A CA 1
ATOM 2076 C C . GLY A 1 259 ? -49.935 -23.496 49.723 1.00 71.69 259 GLY A C 1
ATOM 2077 O O . GLY A 1 259 ? -51.018 -23.361 49.155 1.00 71.69 259 GLY A O 1
ATOM 2078 N N . LYS A 1 260 ? -49.425 -22.528 50.492 1.00 76.31 260 LYS A N 1
ATOM 2079 C CA . LYS A 1 260 ? -50.065 -21.227 50.744 1.00 76.31 260 LYS A CA 1
ATOM 2080 C C . LYS A 1 260 ? -49.579 -20.161 49.757 1.00 76.31 260 LYS A C 1
ATOM 2082 O O . LYS A 1 260 ? -48.549 -20.316 49.111 1.00 76.31 260 LYS A O 1
ATOM 2087 N N . GLU A 1 261 ? -50.307 -19.041 49.682 1.00 76.25 261 GLU A N 1
ATOM 2088 C CA . GLU A 1 261 ? -49.939 -17.872 48.861 1.00 76.25 261 GLU A CA 1
ATOM 2089 C C . GLU A 1 261 ? -48.485 -17.452 49.147 1.00 76.25 261 GLU A C 1
ATOM 2091 O O . GLU A 1 261 ? -48.158 -17.119 50.291 1.00 76.25 261 GLU A O 1
ATOM 2096 N N . CYS A 1 262 ? -47.637 -17.501 48.119 1.00 82.25 262 CYS A N 1
ATOM 2097 C CA . CYS A 1 262 ? -46.219 -17.136 48.150 1.00 82.25 262 CYS A CA 1
ATOM 2098 C C . CYS A 1 262 ? -46.008 -15.731 47.572 1.00 82.25 262 CYS A C 1
ATOM 2100 O O . CYS A 1 262 ? -46.945 -15.126 47.047 1.00 82.25 262 CYS A O 1
ATOM 2102 N N . ILE A 1 263 ? -44.791 -15.192 47.680 1.00 81.12 263 ILE A N 1
ATOM 2103 C CA . ILE A 1 263 ? -44.498 -13.889 47.077 1.00 81.12 263 ILE A CA 1
ATOM 2104 C C . ILE A 1 263 ? -44.586 -13.973 45.548 1.00 81.12 263 ILE A C 1
ATOM 2106 O O . ILE A 1 263 ? -44.126 -14.941 44.942 1.00 81.12 263 ILE A O 1
ATOM 2110 N N . SER A 1 264 ? -45.196 -12.968 44.919 1.00 78.50 264 SER A N 1
ATOM 2111 C CA . SER A 1 264 ? -45.241 -12.881 43.461 1.00 78.50 264 SER A CA 1
ATOM 2112 C C . SER A 1 264 ? -43.904 -12.374 42.904 1.00 78.50 264 SER A C 1
ATOM 2114 O O . SER A 1 264 ? -43.202 -11.608 43.565 1.00 78.50 264 SER A O 1
ATOM 2116 N N . ARG A 1 265 ? -43.561 -12.744 41.661 1.00 75.69 265 ARG A N 1
ATOM 2117 C CA . ARG A 1 265 ? -42.374 -12.204 40.963 1.00 75.69 265 ARG A CA 1
ATOM 2118 C C . ARG A 1 265 ? -42.389 -10.672 40.904 1.00 75.69 265 ARG A C 1
ATOM 2120 O O . ARG A 1 265 ? -41.359 -10.038 41.095 1.00 75.69 265 ARG A O 1
ATOM 2127 N N . ASN A 1 266 ? -43.568 -10.078 40.717 1.00 73.19 266 ASN A N 1
ATOM 2128 C CA . ASN A 1 266 ? -43.732 -8.625 40.683 1.00 73.19 266 ASN A CA 1
ATOM 2129 C C . ASN A 1 266 ? -43.484 -7.978 42.052 1.00 73.19 266 ASN A C 1
ATOM 2131 O O . ASN A 1 266 ? -42.847 -6.932 42.117 1.00 73.19 266 ASN A O 1
ATOM 2135 N N . ASP A 1 267 ? -43.952 -8.597 43.140 1.00 76.69 267 ASP A N 1
ATOM 2136 C CA . ASP A 1 267 ? -43.700 -8.109 44.501 1.00 76.69 267 ASP A CA 1
ATOM 2137 C C . ASP A 1 267 ? -42.223 -8.236 44.882 1.00 76.69 267 ASP A C 1
ATOM 2139 O O . ASP A 1 267 ? -41.671 -7.317 45.482 1.00 76.69 267 ASP A O 1
ATOM 2143 N N . LEU A 1 268 ? -41.577 -9.351 44.524 1.00 78.44 268 LEU A N 1
ATOM 2144 C CA . LEU A 1 268 ? -40.147 -9.555 44.761 1.00 78.44 268 LEU A CA 1
ATOM 2145 C C . LEU A 1 268 ? -39.320 -8.488 44.034 1.00 78.44 268 LEU A C 1
ATOM 2147 O O . LEU A 1 268 ? -38.457 -7.865 44.651 1.00 78.44 268 LEU A O 1
ATOM 2151 N N . ARG A 1 269 ? -39.653 -8.222 42.764 1.00 78.44 269 ARG A N 1
ATOM 2152 C CA . ARG A 1 269 ? -39.003 -7.187 41.954 1.00 78.44 269 ARG A CA 1
ATOM 2153 C C . ARG A 1 269 ? -39.241 -5.783 42.506 1.00 78.44 269 ARG A C 1
ATOM 2155 O O . ARG A 1 269 ? -38.318 -4.988 42.600 1.00 78.44 269 ARG A O 1
ATOM 2162 N N . HIS A 1 270 ? -40.459 -5.478 42.945 1.00 76.81 270 HIS A N 1
ATOM 2163 C CA . HIS A 1 270 ? -40.749 -4.182 43.559 1.00 76.81 270 HIS A CA 1
ATOM 2164 C C . HIS A 1 270 ? -39.969 -3.979 44.871 1.00 76.81 270 HIS A C 1
ATOM 2166 O O . HIS A 1 270 ? -39.509 -2.875 45.160 1.00 76.81 270 HIS A O 1
ATOM 2172 N N . ILE A 1 271 ? -39.797 -5.039 45.674 1.00 77.50 271 ILE A N 1
ATOM 2173 C CA . ILE A 1 271 ? -38.957 -4.991 46.879 1.00 77.50 271 ILE A CA 1
ATOM 2174 C C . ILE A 1 271 ? -37.490 -4.774 46.503 1.00 77.50 271 ILE A C 1
ATOM 2176 O O . ILE A 1 271 ? -36.844 -3.950 47.142 1.00 77.50 271 ILE A O 1
ATOM 2180 N N . SER A 1 272 ? -36.956 -5.461 45.489 1.00 76.31 272 SER A N 1
ATOM 2181 C CA . SER A 1 272 ? -35.558 -5.278 45.078 1.00 76.31 272 SER A CA 1
ATOM 2182 C C . SER A 1 272 ? -35.301 -3.890 44.473 1.00 76.31 272 SER A C 1
ATOM 2184 O O . SER A 1 272 ? -34.322 -3.244 44.835 1.00 76.31 272 SER A O 1
ATOM 2186 N N . GLU A 1 273 ? -36.205 -3.361 43.647 1.00 73.25 273 GLU A N 1
ATOM 2187 C CA . GLU A 1 273 ? -36.086 -2.030 43.030 1.00 73.25 273 GLU A CA 1
ATOM 2188 C C . GLU A 1 273 ? -36.053 -0.893 44.068 1.00 73.25 273 GLU A C 1
ATOM 2190 O O . GLU A 1 273 ? -35.165 -0.038 44.028 1.00 73.25 273 GLU A O 1
ATOM 2195 N N . GLN A 1 274 ? -36.971 -0.893 45.043 1.00 69.62 274 GLN A N 1
ATOM 2196 C CA . GLN A 1 274 ? -37.009 0.134 46.101 1.00 69.62 274 GLN A CA 1
ATOM 2197 C C . GLN A 1 274 ? -35.755 0.127 46.986 1.00 69.62 274 GLN A C 1
ATOM 2199 O O . GLN A 1 274 ? -35.416 1.133 47.611 1.00 69.62 274 GLN A O 1
ATOM 2204 N N . MET A 1 275 ? -35.053 -1.002 47.028 1.00 67.81 275 MET A N 1
ATOM 2205 C CA . MET A 1 275 ? -33.815 -1.167 47.783 1.00 67.81 275 MET A CA 1
ATOM 2206 C C . MET A 1 275 ? -32.591 -0.647 47.036 1.00 67.81 275 MET A C 1
ATOM 2208 O O . MET A 1 275 ? -31.671 -0.127 47.667 1.00 67.81 275 MET A O 1
ATOM 2212 N N . LEU A 1 276 ? -32.589 -0.740 45.703 1.00 60.12 276 LEU A N 1
ATOM 2213 C CA . LEU A 1 276 ? -31.506 -0.235 44.857 1.00 60.12 276 LEU A CA 1
ATOM 2214 C C . LEU A 1 276 ? -31.473 1.292 44.814 1.00 60.12 276 LEU A C 1
ATOM 2216 O O . LEU A 1 276 ? -30.401 1.887 44.828 1.00 60.12 276 LEU A O 1
ATOM 2220 N N . ILE A 1 277 ? -32.643 1.932 44.827 1.00 55.19 277 ILE A N 1
ATOM 2221 C CA . ILE A 1 277 ? -32.770 3.386 44.660 1.00 55.19 277 ILE A CA 1
ATOM 2222 C C . ILE A 1 277 ? -32.232 4.173 45.872 1.00 55.19 277 ILE A C 1
ATOM 2224 O O . ILE A 1 277 ? -31.835 5.324 45.722 1.00 55.19 277 ILE A O 1
ATOM 2228 N N . LYS A 1 278 ? -32.193 3.582 47.075 1.00 51.31 278 LYS A N 1
ATOM 2229 C CA . LYS A 1 278 ? -31.887 4.316 48.321 1.00 51.31 278 LYS A CA 1
ATOM 2230 C C . LYS A 1 278 ? -30.509 4.019 48.927 1.00 51.31 278 LYS A C 1
ATOM 2232 O O . LYS A 1 278 ? -30.142 4.653 49.911 1.00 51.31 278 LYS A O 1
ATOM 2237 N N . ASN A 1 279 ? -29.753 3.085 48.345 1.00 47.53 279 ASN A N 1
ATOM 2238 C CA . ASN A 1 279 ? -28.392 2.736 48.771 1.00 47.53 279 ASN A CA 1
ATOM 2239 C C . ASN A 1 279 ? -27.288 3.500 48.019 1.00 47.53 279 ASN A C 1
ATOM 2241 O O . ASN A 1 279 ? -26.114 3.210 48.232 1.00 47.53 279 ASN A O 1
ATOM 2245 N N . ASP A 1 280 ? -27.640 4.476 47.176 1.00 34.16 280 ASP A N 1
ATOM 2246 C CA . ASP A 1 280 ? -26.678 5.400 46.574 1.00 34.16 280 ASP A CA 1
ATOM 2247 C C . ASP A 1 280 ? -26.342 6.526 47.579 1.00 34.16 280 ASP A C 1
ATOM 2249 O O . ASP A 1 280 ? -27.203 7.363 47.869 1.00 34.16 280 ASP A O 1
ATOM 2253 N N . PRO A 1 281 ? -25.124 6.592 48.159 1.00 37.81 281 PRO A N 1
ATOM 2254 C CA . PRO A 1 281 ? -24.772 7.587 49.177 1.00 37.81 281 PRO A CA 1
ATOM 2255 C C . PRO A 1 281 ? -24.580 9.012 48.621 1.00 37.81 281 PRO A C 1
ATOM 2257 O O . PRO A 1 281 ? -23.973 9.846 49.291 1.00 37.81 281 PRO A O 1
ATOM 2260 N N . GLN A 1 282 ? -25.027 9.299 47.395 1.00 34.00 282 GLN A N 1
ATOM 2261 C CA . GLN A 1 282 ? -24.724 10.536 46.662 1.00 34.00 282 GLN A CA 1
ATOM 2262 C C . GLN A 1 282 ? -25.946 11.418 46.342 1.00 34.00 282 GLN A C 1
ATOM 2264 O O . GLN A 1 282 ? -25.804 12.365 45.573 1.00 34.00 282 GLN A O 1
ATOM 2269 N N . SER A 1 283 ? -27.127 11.191 46.933 1.00 33.88 283 SER A N 1
ATOM 2270 C CA . SER A 1 283 ? -28.272 12.109 46.758 1.00 33.88 283 SER A CA 1
ATOM 2271 C C . SER A 1 283 ? -28.631 12.915 48.016 1.00 33.88 283 SER A C 1
ATOM 2273 O O . SER A 1 283 ? -29.746 12.801 48.527 1.00 33.88 283 SER A O 1
ATOM 2275 N N . ILE A 1 284 ? -27.701 13.748 48.494 1.00 34.62 284 ILE A N 1
ATOM 2276 C CA . ILE A 1 284 ? -27.988 15.085 49.057 1.00 34.62 284 ILE A CA 1
ATOM 2277 C C . ILE A 1 284 ? -26.877 16.028 48.598 1.00 34.62 284 ILE A C 1
ATOM 2279 O O . ILE A 1 284 ? -25.698 15.689 48.840 1.00 34.62 284 ILE A O 1
#

Sequence (284 aa):
MPRYLLNVFNLLMLIMSISLIQWHSIQFWIAHTGNIGIAWSLTLEMACMWLWWQNRKRVAFVTSLLVIAGPIAFQVLPVIETLDRNNFDVSKHAAMLEAGHRNISQLEQALDSYLRNSEERLGWATRIDETQAEIEQARSDQLRLIQASPAEIHISNAFVTVSIQVLAISILFLTQILVIAQFRSLSADRNNVEIPEIIEIDVVASDDDFEGEVERVSKWLFSAIQESGKTQAQWAKEHGISAKSISLLKHHQTRKSEGKECISRNDLRHISEQMLIKNDPQSI

Secondary structure (DSSP, 8-state):
--HHHHHHHHHHHHHHHHHHHHHHHHHHHHHHHGGGHHHHHHHHHHHHHHHHHTT-HHHHHHHHHHHHHHHHHHHHHHHHHHHHHHHHHHHHHHHHHHHHHHHHHHHHHHHHHHHHHHTTSSS-HHHHHHHHHHHHHHHHHHHHHHHT------HHHHHHHHHHHHHHHHHHHHHHHHHHHHHHHHHHHHHHS---------S---HHHHHHHHHHHHHHHHHHHHHTT--HHHHHHHTT--HHHHHHHHTHHHHHHTTPPPPPHHHHHHHHHHHHTT--TT--